Protein AF-A0A819KRU5-F1 (afdb_monomer_lite)

Foldseek 3Di:
DPPPPAQQVVVLVLLLVLLVLLVVVVLVVCCLLPVVPVVSVDPVVVVVVVVVSVVVSCVLCVVVVVVVQWDQDPVQQHIDRPLLPVVSLVSCCCSNPVVSLVVLVVVLVVSVVVVVPDDPPDDPVVVVVVVVSVVVVVVSVVLSVVCCVLVVVLVVLSVVCSVVVDDPVVNVVSNSVVSPQDRPDPPVCVVVVVVVVVVVCVLCVVQVVVVQWDQDPVNRDIDRDLLDPVSVVSCCCVVPVVVVVVLVVVVVVVVVVVVPDDPPDDPVVVVVVVVVVLVNVLVVVLSVLLVVLCVVLVVLSVVCNVVSDDDPVSVVCNVVSVVVSVVVSVVSVQCSDVVNVVVVVVVVVVVVVVPPPPDPPPPDDDDDD

Secondary structure (DSSP, 8-state):
-----SSHHHHHHHHHHHHHHHHHHHHHHHHHHTTT-TTTT-HHHHHHHHHHHHHHHHHHHHHHHHTT-EEEETTTTEEEE-TT-HHHHHHHHIIIIIHHHHHHHHHHHHHHHHHHTS-S---HHHHHHHHHHHHHHHHHHHHHHHHHHHHHHHHHHHHHHHHH----HHHHHHHHHHHHS-SS-HHHHHHHHHHHHHHHHHHHHHHHHTT-EEEETTTTEEEE-TT-HHHHHHHHIIIIIHHHHHHHHHHHHHHHHHHTS-S---HHHHHHHHHHHHHHHHHHHHHHHHHHHHHHHHHHHHHHHHHT---HHHHHHHHHHHHHHHHHHHHHHHHH-HHHHHHHHHHHHHHHHTTSTT-----------

Sequence (369 aa):
MLFVENNNIFSLLKIWNFVVTLINAFFRLGRIVYSNNRWIQFFWFYVIAIPVQLVGALIAFCPILIWHDVIYLPNEYYCFSAFTKTRGFLWVLFIAYGLPLLLLSLIYLHITIFIRQQPHNQTLMVKQRQQRDLAATQRIFTNVGLFYAFGIPCITLLIMYYITGTEHPLTYRITWVGPEVWIQFFWFYVIAIPVQLVGAFIVLCPILIWHDVIYLPNEYYCFPAFTKTRGILWALFIAYGLPLLLLSLIYLRITIFIRQQPHNQTLMVRQRQQRDLTAIQRIFINVGLLFVLGIPGVTVLIMCFINGIEYPLAYRILWVGSEVSMAILSIQMVFMTPQLKNLFIIRRRQNRVTTLDGTIPRRAIATNQ

pLDDT: mean 70.18, std 11.52, range [32.28, 90.44]

Structure (mmCIF, N/CA/C/O backbone):
data_AF-A0A819KRU5-F1
#
_entry.id   AF-A0A819KRU5-F1
#
loop_
_atom_site.group_PDB
_atom_site.id
_atom_site.type_symbol
_atom_site.label_atom_id
_atom_site.label_alt_id
_atom_site.label_comp_id
_atom_site.label_asym_id
_atom_site.label_entity_id
_atom_site.label_seq_id
_atom_site.pdbx_PDB_ins_code
_atom_site.Cartn_x
_atom_site.Cartn_y
_atom_site.Cartn_z
_atom_site.occupancy
_atom_site.B_iso_or_equiv
_atom_site.auth_seq_id
_atom_site.auth_comp_id
_atom_site.auth_asym_id
_atom_site.auth_atom_id
_atom_site.pdbx_PDB_model_num
ATOM 1 N N . MET A 1 1 ? 5.229 11.754 -33.644 1.00 33.00 1 MET A N 1
ATOM 2 C CA . MET A 1 1 ? 5.517 12.788 -32.622 1.00 33.00 1 MET A CA 1
ATOM 3 C C . MET A 1 1 ? 4.378 12.890 -31.592 1.00 33.00 1 MET A C 1
ATOM 5 O O . MET A 1 1 ? 4.028 13.978 -31.171 1.00 33.00 1 MET A O 1
ATOM 9 N N . LEU A 1 2 ? 3.804 11.748 -31.184 1.00 32.28 2 LEU A N 1
ATOM 10 C CA . LEU A 1 2 ? 2.714 11.609 -30.204 1.00 32.28 2 LEU A CA 1
ATOM 11 C C . LEU A 1 2 ? 2.860 10.217 -29.565 1.00 32.28 2 LEU A C 1
ATOM 13 O O . LEU A 1 2 ? 2.110 9.321 -29.899 1.00 32.28 2 LEU A O 1
ATOM 17 N N . PHE A 1 3 ? 3.917 9.986 -28.784 1.00 34.62 3 PHE A N 1
ATOM 18 C CA . PHE A 1 3 ? 4.080 8.783 -27.946 1.00 34.62 3 PHE A CA 1
ATOM 19 C C . PHE A 1 3 ? 5.122 9.094 -26.859 1.00 34.62 3 PHE A C 1
ATOM 21 O O . PHE A 1 3 ? 6.221 8.552 -26.833 1.00 34.62 3 PHE A O 1
ATOM 28 N N . VAL A 1 4 ? 4.791 10.052 -25.992 1.00 37.69 4 VAL A N 1
ATOM 29 C CA . VAL A 1 4 ? 5.498 10.326 -24.729 1.00 37.69 4 VAL A CA 1
ATOM 30 C C . VAL A 1 4 ? 4.416 10.389 -23.655 1.00 37.69 4 VAL A C 1
ATOM 32 O O . VAL A 1 4 ? 4.041 11.464 -23.204 1.00 37.69 4 VAL A O 1
ATOM 35 N N . GLU A 1 5 ? 3.810 9.243 -23.334 1.00 44.03 5 GLU A N 1
ATOM 36 C CA . GLU A 1 5 ? 2.645 9.213 -22.430 1.00 44.03 5 GLU A CA 1
ATOM 37 C C . GLU A 1 5 ? 2.797 8.260 -21.234 1.00 44.03 5 GLU A C 1
ATOM 39 O O . GLU A 1 5 ? 2.154 8.480 -20.214 1.00 44.03 5 GLU A O 1
ATOM 44 N N . ASN A 1 6 ? 3.719 7.288 -21.255 1.00 46.12 6 ASN A N 1
ATOM 45 C CA . ASN A 1 6 ? 3.764 6.269 -20.192 1.00 46.12 6 ASN A CA 1
ATOM 46 C C . ASN A 1 6 ? 4.770 6.520 -19.054 1.00 46.12 6 ASN A C 1
ATOM 48 O O . ASN A 1 6 ? 4.500 6.118 -17.925 1.00 46.12 6 ASN A O 1
ATOM 52 N N . ASN A 1 7 ? 5.866 7.256 -19.274 1.00 40.31 7 ASN A N 1
ATOM 53 C CA . ASN A 1 7 ? 6.873 7.480 -18.218 1.00 40.31 7 ASN A CA 1
ATOM 54 C C . ASN A 1 7 ? 6.571 8.692 -17.317 1.00 40.31 7 ASN A C 1
ATOM 56 O O . ASN A 1 7 ? 7.128 8.802 -16.225 1.00 40.31 7 ASN A O 1
ATOM 60 N N . ASN A 1 8 ? 5.633 9.561 -17.717 1.00 43.22 8 ASN A N 1
ATOM 61 C CA . ASN A 1 8 ? 5.082 10.611 -16.851 1.00 43.22 8 ASN A CA 1
ATOM 62 C C . ASN A 1 8 ? 4.278 10.019 -15.688 1.00 43.22 8 ASN A C 1
ATOM 64 O O . ASN A 1 8 ? 4.220 10.604 -14.606 1.00 43.22 8 ASN A O 1
ATOM 68 N N . ILE A 1 9 ? 3.687 8.839 -15.896 1.00 45.38 9 ILE A N 1
ATOM 69 C CA . ILE A 1 9 ? 2.751 8.220 -14.960 1.00 45.38 9 ILE A CA 1
ATOM 70 C C . ILE A 1 9 ? 3.436 7.910 -13.628 1.00 45.38 9 ILE A C 1
ATOM 72 O O . ILE A 1 9 ? 2.816 8.103 -12.595 1.00 45.38 9 ILE A O 1
ATOM 76 N N . PHE A 1 10 ? 4.717 7.525 -13.604 1.00 41.56 10 PHE A N 1
ATOM 77 C CA . PHE A 1 10 ? 5.382 7.096 -12.367 1.00 41.56 10 PHE A CA 1
ATOM 78 C C . PHE A 1 10 ? 5.657 8.250 -11.384 1.00 41.56 10 PHE A C 1
ATOM 80 O O . PHE A 1 10 ? 5.388 8.125 -10.190 1.00 41.56 10 PHE A O 1
ATOM 87 N N . SER A 1 11 ? 6.126 9.406 -11.871 1.00 49.56 11 SER A N 1
ATOM 88 C CA . SER A 1 11 ? 6.309 10.604 -11.030 1.00 49.56 11 SER A CA 1
ATOM 89 C C . SER A 1 11 ? 4.955 11.220 -10.635 1.00 49.56 11 SER A C 1
ATOM 91 O O . SER A 1 11 ? 4.758 11.627 -9.486 1.00 49.56 11 SER A O 1
ATOM 93 N N . LEU A 1 12 ? 3.975 11.172 -11.551 1.00 51.09 12 LEU A N 1
ATOM 94 C CA . LEU A 1 12 ? 2.581 11.544 -11.288 1.00 51.09 12 LEU A CA 1
ATOM 95 C C . LEU A 1 12 ? 1.951 10.660 -10.199 1.00 51.09 12 LEU A C 1
ATOM 97 O O . LEU A 1 12 ? 1.269 11.182 -9.322 1.00 51.09 12 LEU A O 1
ATOM 101 N N . LEU A 1 13 ? 2.220 9.350 -10.198 1.00 53.00 13 LEU A N 1
ATOM 102 C CA . LEU A 1 13 ? 1.676 8.382 -9.240 1.00 53.00 13 LEU A CA 1
ATOM 103 C C . LEU A 1 13 ? 2.215 8.610 -7.821 1.00 53.00 13 LEU A C 1
ATOM 105 O O . LEU A 1 13 ? 1.484 8.456 -6.844 1.00 53.00 13 LEU A O 1
ATOM 109 N N . LYS A 1 14 ? 3.485 9.012 -7.690 1.00 56.69 14 LYS A N 1
ATOM 110 C CA . LYS A 1 14 ? 4.104 9.316 -6.389 1.00 56.69 14 LYS A CA 1
ATOM 111 C C . LYS A 1 14 ? 3.514 10.574 -5.761 1.00 56.69 14 LYS A C 1
ATOM 113 O O . LYS A 1 14 ? 3.121 10.563 -4.594 1.00 56.69 14 LYS A O 1
ATOM 118 N N . ILE A 1 15 ? 3.380 11.639 -6.549 1.00 55.06 15 ILE A N 1
ATOM 119 C CA . ILE A 1 15 ? 2.747 12.884 -6.098 1.00 55.06 15 ILE A CA 1
ATOM 120 C C . ILE A 1 15 ? 1.237 12.660 -5.866 1.00 55.06 15 ILE A C 1
ATOM 122 O O . ILE A 1 15 ? 0.685 13.172 -4.894 1.00 55.06 15 ILE A O 1
ATOM 126 N N . TRP A 1 16 ? 0.578 11.816 -6.668 1.00 57.69 16 TRP A N 1
ATOM 127 C CA . TRP A 1 16 ? -0.805 11.372 -6.451 1.00 57.69 16 TRP A CA 1
ATOM 128 C C . TRP A 1 16 ? -0.977 10.652 -5.109 1.00 57.69 16 TRP A C 1
ATOM 130 O O . TRP A 1 16 ? -1.824 11.041 -4.303 1.00 57.69 16 TRP A O 1
ATOM 140 N N . ASN A 1 17 ? -0.128 9.664 -4.818 1.00 57.41 17 ASN A N 1
ATOM 141 C CA . ASN A 1 17 ? -0.131 8.951 -3.541 1.00 57.41 17 ASN A CA 1
ATOM 142 C C . ASN A 1 17 ? 0.099 9.903 -2.364 1.00 57.41 17 ASN A C 1
ATOM 144 O O . ASN A 1 17 ? -0.556 9.771 -1.328 1.00 57.41 17 ASN A O 1
ATOM 148 N N . PHE A 1 18 ? 0.964 10.904 -2.526 1.00 58.53 18 PHE A N 1
ATOM 149 C CA . PHE A 1 18 ? 1.190 11.932 -1.516 1.00 58.53 18 PHE A CA 1
ATOM 150 C C . PHE A 1 18 ? -0.054 12.809 -1.277 1.00 58.53 18 PHE A C 1
ATOM 152 O O . PHE A 1 18 ? -0.483 12.954 -0.132 1.00 58.53 18 PHE A O 1
ATOM 159 N N . VAL A 1 19 ? -0.698 13.321 -2.333 1.00 56.41 19 VAL A N 1
ATOM 160 C CA . VAL A 1 19 ? -1.928 14.136 -2.244 1.00 56.41 19 VAL A CA 1
ATOM 161 C C . VAL A 1 19 ? -3.080 13.345 -1.613 1.00 56.41 19 VAL A C 1
ATOM 163 O O . VAL A 1 19 ? -3.738 13.828 -0.687 1.00 56.41 19 VAL A O 1
ATOM 166 N N . VAL A 1 20 ? -3.288 12.098 -2.045 1.00 59.12 20 VAL A N 1
ATOM 167 C CA . VAL A 1 20 ? -4.294 11.186 -1.474 1.00 59.12 20 VAL A CA 1
ATOM 168 C C . VAL A 1 20 ? -4.028 10.948 0.011 1.00 59.12 20 VAL A C 1
ATOM 170 O O . VAL A 1 20 ? -4.951 10.954 0.832 1.00 59.12 20 VAL A O 1
ATOM 173 N N . THR A 1 21 ? -2.761 10.784 0.385 1.00 58.38 21 THR A N 1
ATOM 174 C CA . THR A 1 21 ? -2.360 10.569 1.774 1.00 58.38 21 THR A CA 1
ATOM 175 C C . THR A 1 21 ? -2.578 11.817 2.629 1.00 58.38 21 THR A C 1
ATOM 177 O O . THR A 1 21 ? -3.111 11.703 3.736 1.00 58.38 21 THR A O 1
ATOM 180 N N . LEU A 1 22 ? -2.248 13.006 2.116 1.00 57.88 22 LEU A N 1
ATOM 181 C CA . LEU A 1 22 ? -2.458 14.273 2.815 1.00 57.88 22 LEU A CA 1
ATOM 182 C C . LEU A 1 22 ? -3.938 14.503 3.122 1.00 57.88 22 LEU A C 1
ATOM 184 O O . LEU A 1 22 ? -4.320 14.865 4.235 1.00 57.88 22 LEU A O 1
ATOM 188 N N . ILE A 1 23 ? -4.786 14.222 2.138 1.00 58.84 23 ILE A N 1
ATOM 189 C CA . ILE A 1 23 ? -6.225 14.413 2.260 1.00 58.84 23 ILE A CA 1
ATOM 190 C C . ILE A 1 23 ? -6.832 13.328 3.172 1.00 58.84 23 ILE A C 1
ATOM 192 O O . ILE A 1 23 ? -7.694 13.625 3.998 1.00 58.84 23 ILE A O 1
ATOM 196 N N . ASN A 1 24 ? -6.324 12.092 3.142 1.00 60.06 24 ASN A N 1
ATOM 197 C CA . ASN A 1 24 ? -6.692 11.062 4.122 1.00 60.06 24 ASN A CA 1
ATOM 198 C C . ASN A 1 24 ? -6.288 11.432 5.558 1.00 60.06 24 ASN A C 1
ATOM 200 O O . ASN A 1 24 ? -7.051 11.176 6.497 1.00 60.06 24 ASN A O 1
ATOM 204 N N . ALA A 1 25 ? -5.117 12.045 5.749 1.00 60.06 25 ALA A N 1
ATOM 205 C CA . ALA A 1 25 ? -4.687 12.563 7.043 1.00 60.06 25 ALA A CA 1
ATOM 206 C C . ALA A 1 25 ? -5.608 13.699 7.512 1.00 60.06 25 ALA A C 1
ATOM 208 O O . ALA A 1 25 ? -6.074 13.668 8.654 1.00 60.06 25 ALA A O 1
ATOM 209 N N . PHE A 1 26 ? -5.965 14.623 6.613 1.00 63.94 26 PHE A N 1
ATOM 210 C CA . PHE A 1 26 ? -6.936 15.686 6.873 1.00 63.94 26 PHE A CA 1
ATOM 211 C C . PHE A 1 26 ? -8.290 15.120 7.315 1.00 63.94 26 PHE A C 1
ATOM 213 O O . PHE A 1 26 ? -8.849 15.569 8.313 1.00 63.94 26 PHE A O 1
ATOM 220 N N . PHE A 1 27 ? -8.800 14.075 6.655 1.00 64.62 27 PHE A N 1
ATOM 221 C CA . PHE A 1 27 ? -10.063 13.442 7.052 1.00 64.62 27 PHE A CA 1
ATOM 222 C C . PHE A 1 27 ? -9.994 12.730 8.395 1.00 64.62 27 PHE A C 1
ATOM 224 O O . PHE A 1 27 ? -10.929 12.831 9.194 1.00 64.62 27 PHE A O 1
ATOM 231 N N . ARG A 1 28 ? -8.904 12.005 8.672 1.00 63.22 28 ARG A N 1
ATOM 232 C CA . ARG A 1 28 ? -8.708 11.377 9.987 1.00 63.22 28 ARG A CA 1
ATOM 233 C C . ARG A 1 28 ? -8.686 12.432 11.087 1.00 63.22 28 ARG A C 1
ATOM 235 O O . ARG A 1 28 ? -9.317 12.240 12.123 1.00 63.22 28 ARG A O 1
ATOM 242 N N . LEU A 1 29 ? -8.014 13.548 10.837 1.00 60.69 29 LEU A N 1
ATOM 243 C CA . LEU A 1 29 ? -7.872 14.640 11.785 1.00 60.69 29 LEU A CA 1
ATOM 244 C C . LEU A 1 29 ? -9.195 15.399 11.971 1.00 60.69 29 LEU A C 1
ATOM 246 O O . LEU A 1 29 ? -9.638 15.572 13.104 1.00 60.69 29 LEU A O 1
ATOM 250 N N . GLY A 1 30 ? -9.911 15.706 10.888 1.00 63.91 30 GLY A N 1
ATOM 251 C CA . GLY A 1 30 ? -11.256 16.280 10.935 1.00 63.91 30 GLY A CA 1
ATOM 252 C C . GLY A 1 30 ? -12.253 15.405 11.700 1.00 63.91 30 GLY A C 1
ATOM 253 O O . GLY A 1 30 ? -13.059 15.919 12.471 1.00 63.91 30 GLY A O 1
ATOM 254 N N . ARG A 1 31 ? -12.162 14.075 11.583 1.00 65.50 31 ARG A N 1
ATOM 255 C CA . ARG A 1 31 ? -13.001 13.145 12.358 1.00 65.50 31 ARG A CA 1
ATOM 256 C C . ARG A 1 31 ? -12.694 13.166 13.860 1.00 65.50 31 ARG A C 1
ATOM 258 O O . ARG A 1 31 ? -13.613 12.977 14.656 1.00 65.50 31 ARG A O 1
ATOM 265 N N . ILE A 1 32 ? -11.428 13.344 14.240 1.00 63.56 32 ILE A N 1
ATOM 266 C CA . ILE A 1 32 ? -11.012 13.419 15.648 1.00 63.56 32 ILE A CA 1
ATOM 267 C C . ILE A 1 32 ? -11.474 14.750 16.249 1.00 63.56 32 ILE A C 1
ATOM 269 O O . ILE A 1 32 ? -12.155 14.753 17.271 1.00 63.56 32 ILE A O 1
ATOM 273 N N . VAL A 1 33 ? -11.167 15.861 15.575 1.00 61.28 33 VAL A N 1
ATOM 274 C CA . VAL A 1 33 ? -11.459 17.222 16.054 1.00 61.28 33 VAL A CA 1
ATOM 275 C C . VAL A 1 33 ? -12.962 17.494 16.074 1.00 61.28 33 VAL A C 1
ATOM 277 O O . VAL A 1 33 ? -13.509 17.924 17.085 1.00 61.28 33 VAL A O 1
ATOM 280 N N . TYR A 1 34 ? -13.667 17.167 14.992 1.00 69.38 34 TYR A N 1
ATOM 281 C CA . TYR A 1 34 ? -15.107 17.391 14.864 1.00 69.38 34 TYR A CA 1
ATOM 282 C C . TYR A 1 34 ? -15.900 16.113 15.121 1.00 69.38 34 TYR A C 1
ATOM 284 O O . TYR A 1 34 ? -16.813 15.762 14.371 1.00 69.38 34 TYR A O 1
ATOM 292 N N . SER A 1 35 ? -15.580 15.413 16.210 1.00 66.56 35 SER A N 1
ATOM 293 C CA . SER A 1 35 ? -16.273 14.173 16.583 1.00 66.56 35 SER A CA 1
ATOM 294 C C . SER A 1 35 ? -17.794 14.345 16.731 1.00 66.56 35 SER A C 1
ATOM 296 O O . SER A 1 35 ? -18.539 13.384 16.527 1.00 66.56 35 SER A O 1
ATOM 298 N N . ASN A 1 36 ? -18.255 15.566 17.026 1.00 62.53 36 ASN A N 1
ATOM 299 C CA . ASN A 1 36 ? -19.670 15.898 17.185 1.00 62.53 36 ASN A CA 1
ATOM 300 C C . ASN A 1 36 ? -20.364 16.323 15.875 1.00 62.53 36 ASN A C 1
ATOM 302 O O . ASN A 1 36 ? -21.592 16.306 15.796 1.00 62.53 36 ASN A O 1
ATOM 306 N N . ASN A 1 37 ? -19.610 16.684 14.828 1.00 71.19 37 ASN A N 1
ATOM 307 C CA . ASN A 1 37 ? -20.193 17.125 13.564 1.00 71.19 37 ASN A CA 1
ATOM 308 C C . ASN A 1 37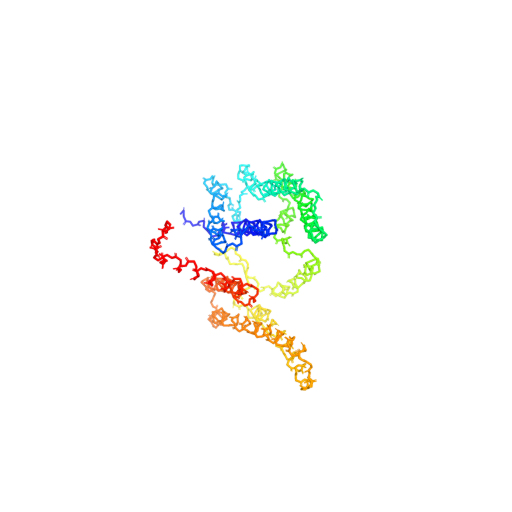 ? -20.461 15.916 12.656 1.00 71.19 37 ASN A C 1
ATOM 310 O O . ASN A 1 37 ? -19.579 15.430 11.943 1.00 71.19 37 ASN A O 1
ATOM 314 N N . ARG A 1 38 ? -21.705 15.415 12.694 1.00 70.12 38 ARG A N 1
ATOM 315 C CA . ARG A 1 38 ? -22.143 14.213 11.954 1.00 70.12 38 ARG A CA 1
ATOM 316 C C . ARG A 1 38 ? -21.872 14.297 10.448 1.00 70.12 38 ARG A C 1
ATOM 318 O O . ARG A 1 38 ? -21.698 13.257 9.817 1.00 70.12 38 ARG A O 1
ATOM 325 N N . TRP A 1 39 ? -21.778 15.510 9.896 1.00 70.94 39 TRP A N 1
ATOM 326 C CA . TRP A 1 39 ? -21.529 15.730 8.473 1.00 70.94 39 TRP A CA 1
ATOM 327 C C . TRP A 1 39 ? -20.168 15.213 7.991 1.00 70.94 39 TRP A C 1
ATOM 329 O O . TRP A 1 39 ? -20.093 14.549 6.963 1.00 70.94 39 TRP A O 1
ATOM 339 N N . ILE A 1 40 ? -19.103 15.415 8.770 1.00 64.25 40 ILE A N 1
ATOM 340 C CA . ILE A 1 40 ? -17.732 15.007 8.399 1.00 64.25 40 ILE A CA 1
ATOM 341 C C . ILE A 1 40 ? -17.558 13.479 8.492 1.00 64.25 40 ILE A C 1
ATOM 343 O O . ILE A 1 40 ? -16.683 12.890 7.862 1.00 64.25 40 ILE A O 1
ATOM 347 N N . GLN A 1 41 ? -18.437 12.802 9.235 1.00 62.78 41 GLN A N 1
ATOM 348 C CA . GLN A 1 41 ? -18.466 11.340 9.352 1.00 62.78 41 GLN A CA 1
ATOM 349 C C . GLN A 1 41 ? -19.294 10.673 8.241 1.00 62.78 41 GLN A C 1
ATOM 351 O O . GLN A 1 41 ? -19.423 9.442 8.196 1.00 62.78 41 GLN A O 1
ATOM 356 N N . PHE A 1 42 ? -19.895 11.451 7.336 1.00 73.56 42 PHE A N 1
ATOM 357 C CA . PHE A 1 42 ? -20.709 10.896 6.273 1.00 73.56 42 PHE A CA 1
ATOM 358 C C . PHE A 1 42 ? -19.852 10.273 5.152 1.00 73.56 42 PHE A C 1
ATOM 360 O O . PHE A 1 42 ? -18.999 10.915 4.571 1.00 73.56 42 PHE A O 1
ATOM 367 N N . PHE A 1 43 ? -20.153 9.032 4.764 1.00 62.25 43 PHE A N 1
ATOM 368 C CA . PHE A 1 43 ? -19.636 8.340 3.583 1.00 62.25 43 PHE A CA 1
ATOM 369 C C . PHE A 1 43 ? -19.733 9.180 2.306 1.00 62.25 43 PHE A C 1
ATOM 371 O O . PHE A 1 43 ? -18.792 9.191 1.529 1.00 62.25 43 PHE A O 1
ATOM 378 N N . TRP A 1 44 ? -20.819 9.940 2.127 1.00 69.38 44 TRP A N 1
ATOM 379 C CA . TRP A 1 44 ? -20.957 10.867 0.999 1.00 69.38 44 TRP A CA 1
ATOM 380 C C . TRP A 1 44 ? -19.821 11.880 0.920 1.00 69.38 44 TRP A C 1
ATOM 382 O O . TRP A 1 44 ? -19.349 12.170 -0.168 1.00 69.38 44 TRP A O 1
ATOM 392 N N . PHE A 1 45 ? -19.321 12.347 2.062 1.00 68.38 45 PHE A N 1
ATOM 393 C CA . PHE A 1 45 ? -18.162 13.223 2.102 1.00 68.38 45 PHE A CA 1
ATOM 394 C C . PHE A 1 45 ? -16.908 12.525 1.556 1.00 68.38 45 PHE A C 1
ATOM 396 O O . PHE A 1 45 ? -16.185 13.130 0.782 1.00 68.38 45 PHE A O 1
ATOM 403 N N . TYR A 1 46 ? -16.702 11.233 1.849 1.00 63.19 46 TYR A N 1
ATOM 404 C CA . TYR A 1 46 ? -15.612 10.437 1.261 1.00 63.19 46 TYR A CA 1
ATOM 405 C C . TYR A 1 46 ? -15.807 10.180 -0.239 1.00 63.19 46 TYR A C 1
ATOM 407 O O . TYR A 1 46 ? -14.850 10.249 -1.002 1.00 63.19 46 TYR A O 1
ATOM 415 N N . VAL A 1 47 ? -17.042 9.922 -0.677 1.00 67.50 47 VAL A N 1
ATOM 416 C CA . VAL A 1 47 ? -17.364 9.737 -2.101 1.00 67.50 47 VAL A CA 1
ATOM 417 C C . VAL A 1 47 ? -17.158 11.026 -2.892 1.00 67.50 47 VAL A C 1
ATOM 419 O O . VAL A 1 47 ? -16.711 10.945 -4.024 1.00 67.50 47 VAL A O 1
ATOM 422 N N . ILE A 1 48 ? -17.440 12.195 -2.308 1.00 72.69 48 ILE A N 1
ATOM 423 C CA . ILE A 1 48 ? -17.170 13.518 -2.903 1.00 72.69 48 ILE A CA 1
ATOM 424 C C . ILE A 1 48 ? -15.679 13.862 -2.808 1.00 72.69 48 ILE A C 1
ATOM 426 O O . ILE A 1 48 ? -15.119 14.494 -3.698 1.00 72.69 48 ILE A O 1
ATOM 430 N N . ALA A 1 49 ? -15.003 13.415 -1.754 1.00 65.19 49 ALA A N 1
ATOM 431 C CA . ALA A 1 49 ? -13.588 13.671 -1.567 1.00 65.19 49 ALA A CA 1
ATOM 432 C C . ALA A 1 49 ? -12.709 13.017 -2.632 1.00 65.19 49 ALA A C 1
ATOM 434 O O . ALA A 1 49 ? -11.733 13.628 -3.040 1.00 65.19 49 ALA A O 1
ATOM 435 N N . ILE A 1 50 ? -13.040 11.809 -3.088 1.00 64.94 50 ILE A N 1
ATOM 436 C CA . ILE A 1 50 ? -12.276 11.098 -4.126 1.00 64.94 50 ILE A CA 1
ATOM 437 C C . ILE A 1 50 ? -12.211 11.887 -5.456 1.00 64.94 50 ILE A C 1
ATOM 439 O O . ILE A 1 50 ? -11.110 12.105 -5.957 1.00 64.94 50 ILE A O 1
ATOM 443 N N . PRO A 1 51 ? -13.322 12.377 -6.043 1.00 64.25 51 PRO A N 1
ATOM 444 C CA . PRO A 1 51 ? -13.261 13.212 -7.236 1.00 64.25 51 PRO A CA 1
ATOM 445 C C . PRO A 1 51 ? -12.646 14.585 -6.950 1.00 64.25 51 PRO A C 1
ATOM 447 O O . PRO A 1 51 ? -11.928 15.096 -7.800 1.00 64.25 51 PRO A O 1
ATOM 450 N N . VAL A 1 52 ? -12.834 15.167 -5.758 1.00 71.06 52 VAL A N 1
ATOM 451 C CA . VAL A 1 52 ? -12.139 16.415 -5.381 1.00 71.06 52 VAL A CA 1
ATOM 452 C C . VAL A 1 52 ? -10.622 16.206 -5.287 1.00 71.06 52 VAL A C 1
ATOM 454 O O . VAL A 1 52 ? -9.868 17.071 -5.721 1.00 71.06 52 VAL A O 1
ATOM 457 N N . GLN A 1 53 ? -10.161 15.055 -4.788 1.00 64.00 53 GLN A N 1
ATOM 458 C CA . GLN A 1 53 ? -8.750 14.648 -4.800 1.00 64.00 53 GLN A CA 1
ATOM 459 C C . GLN A 1 53 ? -8.235 14.527 -6.236 1.00 64.00 53 GLN A C 1
ATOM 461 O O . GLN A 1 53 ? -7.167 15.050 -6.542 1.00 64.00 53 GLN A O 1
ATOM 466 N N . LEU A 1 54 ? -9.016 13.891 -7.116 1.00 67.56 54 LEU A N 1
ATOM 467 C CA . LEU A 1 54 ? -8.692 13.750 -8.535 1.00 67.56 54 LEU A CA 1
ATOM 468 C C . LEU A 1 54 ? -8.545 15.103 -9.226 1.00 67.56 54 LEU A C 1
ATOM 470 O O . LEU A 1 54 ? -7.517 15.372 -9.840 1.00 67.56 54 LEU A O 1
ATOM 474 N N . VAL A 1 55 ? -9.534 15.979 -9.063 1.00 74.88 55 VAL A N 1
ATOM 475 C CA . VAL A 1 55 ? -9.520 17.331 -9.627 1.00 74.88 55 VAL A CA 1
ATOM 476 C C . VAL A 1 55 ? -8.381 18.159 -9.033 1.00 74.88 55 VAL A C 1
ATOM 478 O O . VAL A 1 55 ? -7.675 18.832 -9.773 1.00 74.88 55 VAL A O 1
ATOM 481 N N . GLY A 1 56 ? -8.150 18.080 -7.722 1.00 72.69 56 GLY A N 1
ATOM 482 C CA . GLY A 1 56 ? -7.055 18.786 -7.059 1.00 72.69 56 GLY A CA 1
ATOM 483 C C . GLY A 1 56 ? -5.682 18.357 -7.572 1.00 72.69 56 GLY A C 1
ATOM 484 O O . GLY A 1 56 ? -4.836 19.210 -7.832 1.00 72.69 56 GLY A O 1
ATOM 485 N N . ALA A 1 57 ? -5.467 17.057 -7.787 1.00 68.25 57 ALA A N 1
ATOM 486 C CA . ALA A 1 57 ? -4.229 16.581 -8.390 1.00 68.25 57 ALA A CA 1
ATOM 487 C C . ALA A 1 57 ? -4.108 17.014 -9.853 1.00 68.25 57 ALA A C 1
ATOM 489 O O . ALA A 1 57 ? -3.052 17.488 -10.253 1.00 68.25 57 ALA A O 1
ATOM 490 N N . LEU A 1 58 ? -5.187 16.929 -10.639 1.00 73.00 58 LEU A N 1
ATOM 491 C CA . LEU A 1 58 ? -5.189 17.428 -12.015 1.00 73.00 58 LEU A CA 1
ATOM 492 C C . LEU A 1 58 ? -4.821 18.915 -12.065 1.00 73.00 58 LEU A C 1
ATOM 494 O O . LEU A 1 58 ? -3.952 19.284 -12.844 1.00 73.00 58 LEU A O 1
ATOM 498 N N . ILE A 1 59 ? -5.390 19.750 -11.189 1.00 79.44 59 ILE A N 1
ATOM 499 C CA . ILE A 1 59 ? -5.040 21.175 -11.061 1.00 79.44 59 ILE A CA 1
ATOM 500 C C . ILE A 1 59 ? -3.572 21.350 -10.656 1.00 79.44 59 ILE A C 1
ATOM 502 O O . ILE A 1 59 ? -2.896 22.228 -11.184 1.00 79.44 59 ILE A O 1
ATOM 506 N N . ALA A 1 60 ? -3.061 20.519 -9.748 1.00 75.50 60 ALA A N 1
ATOM 507 C CA . ALA A 1 60 ? -1.665 20.567 -9.327 1.00 75.50 60 ALA A CA 1
ATOM 508 C C . ALA A 1 60 ? -0.691 20.212 -10.466 1.00 75.50 60 ALA A C 1
ATOM 510 O O . ALA A 1 60 ? 0.382 20.808 -10.557 1.00 75.50 60 ALA A O 1
ATOM 511 N N . PHE A 1 61 ? -1.063 19.283 -11.350 1.00 72.62 61 PHE A N 1
ATOM 512 C CA . PHE A 1 61 ? -0.215 18.819 -12.452 1.00 72.62 61 PHE A CA 1
ATOM 513 C C . PHE A 1 61 ? -0.387 19.591 -13.756 1.00 72.62 61 PHE A C 1
ATOM 515 O O . PHE A 1 61 ? 0.557 19.661 -14.543 1.00 72.62 61 PHE A O 1
ATOM 522 N N . CYS A 1 62 ? -1.559 20.182 -13.993 1.00 81.00 62 CYS A N 1
ATOM 523 C CA . CYS A 1 62 ? -1.865 20.893 -15.232 1.00 81.00 62 CYS A CA 1
ATOM 524 C C . CYS A 1 62 ? -0.793 21.937 -15.594 1.00 81.00 62 CYS A C 1
ATOM 526 O O . CYS A 1 62 ? -0.357 21.939 -16.741 1.00 81.00 62 CYS A O 1
ATOM 528 N N . PRO A 1 63 ? -0.295 22.769 -14.657 1.00 81.81 63 PRO A N 1
ATOM 529 C CA . PRO A 1 63 ? 0.740 23.757 -14.960 1.00 81.81 63 PRO A CA 1
ATOM 530 C C . PRO A 1 63 ? 2.057 23.137 -15.440 1.00 81.81 63 PRO A C 1
ATOM 532 O O . PRO A 1 63 ? 2.654 23.644 -16.383 1.00 81.81 63 PRO A O 1
ATOM 535 N N . ILE A 1 64 ? 2.474 22.008 -14.854 1.00 75.50 64 ILE A N 1
ATOM 536 C CA . ILE A 1 64 ? 3.709 21.299 -15.237 1.00 75.50 64 ILE A CA 1
ATOM 537 C C . ILE A 1 64 ? 3.588 20.747 -16.664 1.00 75.50 64 ILE A C 1
ATOM 539 O O . ILE A 1 64 ? 4.529 20.837 -17.454 1.00 75.50 64 ILE A O 1
ATOM 543 N N . LEU A 1 65 ? 2.418 20.196 -17.002 1.00 73.62 65 LEU A N 1
ATOM 544 C CA . LEU A 1 65 ? 2.142 19.637 -18.327 1.00 73.62 65 LEU A CA 1
ATOM 545 C C . LEU A 1 65 ? 1.992 20.728 -19.396 1.00 73.62 65 LEU A C 1
ATOM 547 O O . LEU A 1 65 ? 2.563 20.599 -20.475 1.00 73.62 65 LEU A O 1
ATOM 551 N N . ILE A 1 66 ? 1.270 21.813 -19.091 1.00 82.31 66 ILE A N 1
ATOM 552 C CA . ILE A 1 66 ? 1.025 22.931 -20.019 1.00 82.31 66 ILE A CA 1
ATOM 553 C C . ILE A 1 66 ? 2.321 23.682 -20.344 1.00 82.31 66 ILE A C 1
ATOM 555 O O . ILE A 1 66 ? 2.491 24.156 -21.464 1.00 82.31 66 ILE A O 1
ATOM 559 N N . TRP A 1 67 ? 3.245 23.802 -19.388 1.00 84.25 67 TRP A N 1
ATOM 560 C CA . TRP A 1 67 ? 4.507 24.519 -19.601 1.00 84.25 67 TRP A CA 1
ATOM 561 C C . TRP A 1 67 ? 5.618 23.671 -20.219 1.00 84.25 67 TRP A C 1
ATOM 563 O O . TRP A 1 67 ? 6.698 24.200 -20.471 1.00 84.25 67 TRP A O 1
ATOM 573 N N . HIS A 1 68 ? 5.357 22.392 -20.514 1.00 80.44 68 HIS A N 1
ATOM 574 C CA . HIS A 1 68 ? 6.348 21.467 -21.069 1.00 80.44 68 HIS A CA 1
ATOM 575 C C . HIS A 1 68 ? 7.645 21.402 -20.238 1.00 80.44 68 HIS A C 1
ATOM 577 O O . HIS A 1 68 ? 8.735 21.223 -20.778 1.00 80.44 68 HIS A O 1
ATOM 583 N N . ASP A 1 69 ? 7.535 21.525 -18.911 1.00 75.00 69 ASP A N 1
ATOM 584 C CA . ASP A 1 69 ? 8.693 21.512 -18.002 1.00 75.00 69 ASP A CA 1
ATOM 585 C C . ASP A 1 69 ? 9.218 20.088 -17.723 1.00 75.00 69 ASP A C 1
ATOM 587 O O . ASP A 1 69 ? 10.196 19.903 -16.996 1.00 75.00 69 ASP A O 1
ATOM 591 N N . VAL A 1 70 ? 8.594 19.068 -18.317 1.00 71.88 70 VAL A N 1
ATOM 592 C CA . VAL A 1 70 ? 8.992 17.666 -18.190 1.00 71.88 70 VAL A CA 1
ATOM 593 C C . VAL A 1 70 ? 9.987 17.295 -19.288 1.00 71.88 70 VAL A C 1
ATOM 595 O O . VAL A 1 70 ? 9.663 17.337 -20.473 1.00 71.88 70 VAL A O 1
ATOM 598 N N . ILE A 1 71 ? 11.192 16.892 -18.888 1.00 70.31 71 ILE A N 1
ATOM 599 C CA . ILE A 1 71 ? 12.239 16.386 -19.775 1.00 70.31 71 ILE A CA 1
ATOM 600 C C . ILE A 1 71 ? 12.381 14.881 -19.556 1.00 70.31 71 ILE A C 1
ATOM 602 O O . ILE A 1 71 ? 12.334 14.368 -18.438 1.00 70.31 71 ILE A O 1
ATOM 606 N N . TYR A 1 72 ? 12.544 14.160 -20.655 1.00 66.75 72 TYR A N 1
ATOM 607 C CA . TYR A 1 72 ? 12.891 12.749 -20.631 1.00 66.75 72 TYR A CA 1
ATOM 608 C C . TYR A 1 72 ? 14.406 12.604 -20.455 1.00 66.75 72 TYR A C 1
ATOM 610 O O . TYR A 1 72 ? 15.156 13.108 -21.291 1.00 66.75 72 TYR A O 1
ATOM 618 N N . LEU A 1 73 ? 14.860 11.943 -19.383 1.00 62.16 73 LEU A N 1
ATOM 619 C CA . LEU A 1 73 ? 16.281 11.646 -19.190 1.00 62.16 73 LEU A CA 1
ATOM 620 C C . LEU A 1 73 ? 16.606 10.295 -19.851 1.00 62.16 73 LEU A C 1
ATOM 622 O O . LEU A 1 73 ? 16.229 9.254 -19.311 1.00 62.16 73 LEU A O 1
ATOM 626 N N . PRO A 1 74 ? 17.324 10.268 -20.990 1.00 53.25 74 PRO A N 1
ATOM 627 C CA . PRO A 1 74 ? 17.552 9.036 -21.748 1.00 53.25 74 PRO A CA 1
ATOM 628 C C . PRO A 1 74 ? 18.456 8.033 -21.021 1.00 53.25 74 PRO A C 1
ATOM 630 O O . PRO A 1 74 ? 18.358 6.841 -21.282 1.00 53.25 74 PRO A O 1
ATOM 633 N N . ASN A 1 75 ? 19.302 8.496 -20.096 1.00 56.97 75 ASN A N 1
ATOM 634 C CA . ASN A 1 75 ? 20.220 7.635 -19.345 1.00 56.97 75 ASN A CA 1
ATOM 635 C C . ASN A 1 75 ? 19.554 6.953 -18.142 1.00 56.97 75 ASN A C 1
ATOM 637 O O . ASN A 1 75 ? 20.040 5.923 -17.682 1.00 56.97 75 ASN A O 1
ATOM 641 N N . GLU A 1 76 ? 18.458 7.521 -17.631 1.00 49.22 76 GLU A N 1
ATOM 642 C CA . GLU A 1 76 ? 17.767 7.008 -16.441 1.00 49.22 76 GLU A CA 1
ATOM 643 C C . GLU A 1 76 ? 16.338 6.520 -16.733 1.00 49.22 76 GLU A C 1
ATOM 645 O O . GLU A 1 76 ? 15.700 5.916 -15.875 1.00 49.22 76 GLU A O 1
ATOM 650 N N . TYR A 1 77 ? 15.867 6.710 -17.968 1.00 53.69 77 TYR A N 1
ATOM 651 C CA . TYR A 1 77 ? 14.637 6.144 -18.521 1.00 53.69 77 TYR A CA 1
ATOM 652 C C . TYR A 1 77 ? 13.336 6.534 -17.801 1.00 53.69 77 TYR A C 1
ATOM 654 O O . TYR A 1 77 ? 12.329 5.837 -17.909 1.00 53.69 77 TYR A O 1
ATOM 662 N N . TYR A 1 78 ? 13.304 7.684 -17.127 1.00 52.72 78 TYR A N 1
ATOM 663 C CA . TYR A 1 78 ? 12.077 8.270 -16.584 1.00 52.72 78 TYR A CA 1
ATOM 664 C C . TYR A 1 78 ? 11.872 9.710 -17.075 1.00 52.72 78 TYR A C 1
ATOM 666 O O . TYR A 1 78 ? 12.806 10.406 -17.480 1.00 52.72 78 TYR A O 1
ATOM 674 N N . CYS A 1 79 ? 10.613 10.155 -17.070 1.00 52.00 79 CYS A N 1
ATOM 675 C CA . CYS A 1 79 ? 10.259 11.544 -17.340 1.00 52.00 79 CYS A CA 1
ATOM 676 C C . CYS A 1 79 ? 10.262 12.327 -16.030 1.00 52.00 79 CYS A C 1
ATOM 678 O O . CYS A 1 79 ? 9.641 11.911 -15.049 1.00 52.00 79 CYS A O 1
ATOM 680 N N . PHE A 1 80 ? 10.951 13.464 -16.016 1.00 60.59 80 PHE A N 1
ATOM 681 C CA . PHE A 1 80 ? 11.069 14.283 -14.822 1.00 60.59 80 PHE A CA 1
ATOM 682 C C . PHE A 1 80 ? 10.971 15.770 -15.137 1.00 60.59 80 PHE A C 1
ATOM 684 O O . PHE A 1 80 ? 11.397 16.211 -16.199 1.00 60.59 80 PHE A O 1
ATOM 691 N N . SER A 1 81 ? 10.418 16.555 -14.209 1.00 58.72 81 SER A N 1
ATOM 692 C CA . SER A 1 81 ? 10.512 18.017 -14.276 1.00 58.72 81 SER A CA 1
ATOM 693 C C . SER A 1 81 ? 11.986 18.388 -14.199 1.00 58.72 81 SER A C 1
ATOM 695 O O . SER A 1 81 ? 12.554 18.341 -13.109 1.00 58.72 81 SER A O 1
ATOM 697 N N . ALA A 1 82 ? 12.622 18.734 -15.316 1.00 62.19 82 ALA A N 1
ATOM 698 C CA . ALA A 1 82 ? 14.043 19.038 -15.272 1.00 62.19 82 ALA A CA 1
ATOM 699 C C . ALA A 1 82 ? 14.286 20.189 -14.308 1.00 62.19 82 ALA A C 1
ATOM 701 O O . ALA A 1 82 ? 13.674 21.251 -14.411 1.00 62.19 82 ALA A O 1
ATOM 702 N N . PHE A 1 83 ? 15.205 19.983 -13.375 1.00 62.81 83 PHE A N 1
ATOM 703 C CA . PHE A 1 83 ? 15.525 20.976 -12.360 1.00 62.81 83 PHE A CA 1
ATOM 704 C C . PHE A 1 83 ? 16.113 22.270 -12.945 1.00 62.81 83 PHE A C 1
ATOM 706 O O . PHE A 1 83 ? 16.105 23.314 -12.296 1.00 62.81 83 PHE A O 1
ATOM 713 N N . THR A 1 84 ? 16.552 22.223 -14.204 1.00 65.50 84 THR A N 1
ATOM 714 C CA . THR A 1 84 ? 16.960 23.385 -15.001 1.00 65.50 84 THR A CA 1
ATOM 715 C C . THR A 1 84 ? 15.800 24.344 -15.288 1.00 65.50 84 THR A C 1
ATOM 717 O O . THR A 1 84 ? 16.015 25.541 -15.489 1.00 65.50 84 THR A O 1
ATOM 720 N N . LYS A 1 85 ? 14.552 23.860 -15.273 1.00 79.06 85 LYS A N 1
ATOM 721 C CA . LYS A 1 85 ? 13.343 24.673 -15.420 1.00 79.06 85 LYS A CA 1
ATOM 722 C C . LYS A 1 85 ? 12.886 25.162 -14.048 1.00 79.06 85 LYS A C 1
ATOM 724 O O . LYS A 1 85 ? 12.097 24.528 -13.350 1.00 79.06 85 LYS A O 1
ATOM 729 N N . THR A 1 86 ? 13.382 26.343 -13.684 1.00 77.44 86 THR A N 1
ATOM 730 C CA . THR A 1 86 ? 13.148 27.012 -12.391 1.00 77.44 86 THR A CA 1
ATOM 731 C C . THR A 1 86 ? 11.666 27.070 -11.998 1.00 77.44 86 THR A C 1
ATOM 733 O O . THR A 1 86 ? 11.321 26.865 -10.837 1.00 77.44 86 THR A O 1
ATOM 736 N N . ARG A 1 87 ? 10.774 27.292 -12.972 1.00 82.56 87 ARG A N 1
ATOM 737 C CA . ARG A 1 87 ? 9.323 27.405 -12.768 1.00 82.56 87 ARG A CA 1
ATOM 738 C C . ARG A 1 87 ? 8.680 26.076 -12.373 1.00 82.56 87 ARG A C 1
ATOM 740 O O . ARG A 1 87 ? 8.038 26.025 -11.325 1.00 82.56 87 ARG A O 1
ATOM 747 N N . GLY A 1 88 ? 8.876 25.018 -13.163 1.00 78.50 88 GLY A N 1
ATOM 748 C CA . GLY A 1 88 ? 8.362 23.678 -12.865 1.00 78.50 88 GLY A CA 1
ATOM 749 C C . GLY A 1 88 ? 8.880 23.146 -11.530 1.00 78.50 88 GLY A C 1
ATOM 750 O O . GLY A 1 88 ? 8.102 22.655 -10.713 1.00 78.50 88 GLY A O 1
ATOM 751 N N . PHE A 1 89 ? 10.166 23.362 -11.245 1.00 78.00 89 PHE A N 1
ATOM 752 C CA . PHE A 1 89 ? 10.769 22.975 -9.973 1.00 78.00 89 PHE A CA 1
ATOM 753 C C . PHE A 1 89 ? 10.159 23.706 -8.764 1.00 78.00 89 PHE A C 1
ATOM 755 O O . PHE A 1 89 ? 9.749 23.058 -7.799 1.00 78.00 89 PHE A O 1
ATOM 762 N N . LEU A 1 90 ? 10.042 25.039 -8.816 1.00 83.19 90 LEU A N 1
ATOM 763 C CA . LEU A 1 90 ? 9.415 25.822 -7.743 1.00 83.19 90 LEU A CA 1
ATOM 764 C C . LEU A 1 90 ? 7.946 25.441 -7.543 1.00 83.19 90 LEU A C 1
ATOM 766 O O . LEU A 1 90 ? 7.473 25.395 -6.408 1.00 83.19 90 LEU A O 1
ATOM 770 N N . TRP A 1 91 ? 7.234 25.127 -8.627 1.00 84.38 91 TRP A N 1
ATOM 771 C CA . TRP A 1 91 ? 5.854 24.661 -8.560 1.00 84.38 91 TRP A CA 1
ATOM 772 C C . TRP A 1 91 ? 5.738 23.301 -7.865 1.00 84.38 91 TRP A C 1
ATOM 774 O O . TRP A 1 91 ? 4.925 23.150 -6.955 1.00 84.38 91 TRP A O 1
ATOM 784 N N . VAL A 1 92 ? 6.586 22.330 -8.224 1.00 78.06 92 VAL A N 1
ATOM 785 C CA . VAL A 1 92 ? 6.646 21.021 -7.550 1.00 78.06 92 VAL A CA 1
ATOM 786 C C . VAL A 1 92 ? 6.987 21.193 -6.072 1.00 78.06 92 VAL A C 1
ATOM 788 O O . VAL A 1 92 ? 6.326 20.596 -5.226 1.00 78.06 92 VAL A O 1
ATOM 791 N N . LEU A 1 93 ? 7.960 22.045 -5.738 1.00 79.19 93 LEU A N 1
ATOM 792 C CA . LEU A 1 93 ? 8.351 22.305 -4.353 1.00 79.19 93 LEU A CA 1
ATOM 793 C C . LEU A 1 93 ? 7.209 22.950 -3.551 1.00 79.19 93 LEU A C 1
ATOM 795 O O . LEU A 1 93 ? 6.932 22.559 -2.414 1.00 79.19 93 LEU A O 1
ATOM 799 N N . PHE A 1 94 ? 6.490 23.891 -4.163 1.00 83.19 94 PHE A N 1
ATOM 800 C CA . PHE A 1 94 ? 5.318 24.518 -3.564 1.00 83.19 94 PHE A CA 1
ATOM 801 C C . PHE A 1 94 ? 4.171 23.521 -3.357 1.00 83.19 94 PHE A C 1
ATOM 803 O O . PHE A 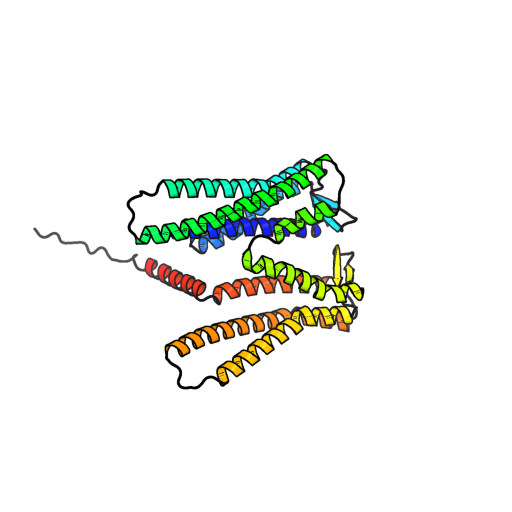1 94 ? 3.625 23.458 -2.263 1.00 83.19 94 PHE A O 1
ATOM 810 N N . ILE A 1 95 ? 3.826 22.704 -4.354 1.00 80.00 95 ILE A N 1
ATOM 811 C CA . ILE A 1 95 ? 2.735 21.720 -4.263 1.00 80.00 95 ILE A CA 1
ATOM 812 C C . ILE A 1 95 ? 3.075 20.587 -3.283 1.00 80.00 95 ILE A C 1
ATOM 814 O O . ILE A 1 95 ? 2.234 20.206 -2.471 1.00 80.00 95 ILE A O 1
ATOM 818 N N . ALA A 1 96 ? 4.285 20.029 -3.362 1.00 72.50 96 ALA A N 1
ATOM 819 C CA . ALA A 1 96 ? 4.674 18.843 -2.601 1.00 72.50 96 ALA A CA 1
ATOM 820 C C . ALA A 1 96 ? 5.049 19.158 -1.148 1.00 72.50 96 ALA A C 1
ATOM 822 O O . ALA A 1 96 ? 4.869 18.310 -0.279 1.00 72.50 96 ALA A O 1
ATOM 823 N N . TYR A 1 97 ? 5.542 20.367 -0.863 1.00 73.12 97 TYR A N 1
ATOM 824 C CA . TYR A 1 97 ? 5.991 20.735 0.482 1.00 73.12 97 TYR A CA 1
ATOM 825 C C . TYR A 1 97 ? 5.278 21.979 1.014 1.00 73.12 97 TYR A C 1
ATOM 827 O O . TYR A 1 97 ? 4.742 21.947 2.120 1.00 73.12 97 TYR A O 1
ATOM 835 N N . GLY A 1 98 ? 5.218 23.060 0.234 1.00 77.31 98 GLY A N 1
ATOM 836 C CA . GLY A 1 98 ? 4.654 24.340 0.681 1.00 77.31 98 GLY A CA 1
ATOM 837 C C . GLY A 1 98 ? 3.168 24.273 1.052 1.00 77.31 98 GLY A C 1
ATOM 838 O O . GLY A 1 98 ? 2.785 24.617 2.170 1.00 77.31 98 GLY A O 1
ATOM 839 N N . LEU A 1 99 ? 2.327 23.799 0.136 1.00 80.62 99 LEU A N 1
ATOM 840 C CA . LEU A 1 99 ? 0.876 23.724 0.287 1.00 80.62 99 LEU A CA 1
ATOM 841 C C . LEU A 1 99 ? 0.458 22.776 1.436 1.00 80.62 99 LEU A C 1
ATOM 843 O O . LEU A 1 99 ? -0.332 23.200 2.282 1.00 80.62 99 LEU A O 1
ATOM 847 N N . PRO A 1 100 ? 1.007 21.548 1.554 1.00 73.75 100 PRO A N 1
ATOM 848 C CA . PRO A 1 100 ? 0.851 20.687 2.726 1.00 73.75 100 PRO A CA 1
ATOM 849 C C . PRO A 1 100 ? 1.148 21.362 4.060 1.00 73.75 100 PRO A C 1
ATOM 851 O O . PRO A 1 100 ? 0.346 21.267 4.990 1.00 73.75 100 PRO A O 1
ATOM 854 N N . LEU A 1 101 ? 2.293 22.043 4.151 1.00 72.44 101 LEU A N 1
ATOM 855 C CA . LEU A 1 101 ? 2.735 22.721 5.365 1.00 72.44 101 LEU A CA 1
ATOM 856 C C . LEU A 1 101 ? 1.797 23.870 5.726 1.00 72.44 101 LEU A C 1
ATOM 858 O O . LEU A 1 101 ? 1.387 23.996 6.880 1.00 72.44 101 LEU A O 1
ATOM 862 N N . LEU A 1 102 ? 1.403 24.667 4.731 1.00 79.06 102 LEU A N 1
ATOM 863 C CA . LEU A 1 102 ? 0.477 25.778 4.912 1.00 79.06 102 LEU A CA 1
ATOM 864 C C . LEU A 1 102 ? -0.882 25.265 5.406 1.00 79.06 102 LEU A C 1
ATOM 866 O O . LEU A 1 102 ? -1.376 25.733 6.431 1.00 79.06 102 LEU A O 1
ATOM 870 N N . LEU A 1 103 ? -1.445 24.234 4.770 1.00 77.88 103 LEU A N 1
ATOM 871 C CA . LEU A 1 103 ? -2.704 23.623 5.203 1.00 77.88 103 LEU A CA 1
ATOM 872 C C . LEU A 1 103 ? -2.610 23.045 6.621 1.00 77.88 103 LEU A C 1
ATOM 874 O O . LEU A 1 103 ? -3.487 23.314 7.442 1.00 77.88 103 LEU A O 1
ATOM 878 N N . LEU A 1 104 ? -1.543 22.309 6.944 1.00 71.25 104 LEU A N 1
ATOM 879 C CA . LEU A 1 104 ? -1.317 21.779 8.294 1.00 71.25 104 LEU A CA 1
ATOM 880 C C . LEU A 1 104 ? -1.230 22.894 9.344 1.00 71.25 104 LEU A C 1
ATOM 882 O O . LEU A 1 104 ? -1.822 22.768 10.417 1.00 71.25 104 LEU A O 1
ATOM 886 N N . SER A 1 105 ? -0.555 24.001 9.026 1.00 74.88 105 SER A N 1
ATOM 887 C CA . SER A 1 105 ? -0.438 25.154 9.923 1.00 74.88 105 SER A CA 1
ATOM 888 C C . SER A 1 105 ? -1.781 25.860 10.160 1.00 74.88 105 SER A C 1
ATOM 890 O O . SER A 1 105 ? -2.098 26.204 11.300 1.00 74.88 105 SER A O 1
ATOM 892 N N . LEU A 1 106 ? -2.624 25.993 9.128 1.00 80.38 106 LEU A N 1
ATOM 893 C CA . LEU A 1 106 ? -3.963 26.580 9.248 1.00 80.38 106 LEU A CA 1
ATOM 894 C C . LEU A 1 106 ? -4.899 25.706 10.085 1.00 80.38 106 LEU A C 1
ATOM 896 O O . LEU A 1 106 ? -5.610 26.211 10.953 1.00 80.38 106 LEU A O 1
ATOM 900 N N . ILE A 1 107 ? -4.872 24.389 9.866 1.00 74.75 107 ILE A N 1
ATOM 901 C CA . ILE A 1 107 ? -5.627 23.425 10.679 1.00 74.75 107 ILE A CA 1
ATOM 902 C C . ILE A 1 107 ? -5.202 23.527 12.142 1.00 74.75 107 ILE A C 1
ATOM 904 O O . ILE A 1 107 ? -6.045 23.558 13.037 1.00 74.75 107 ILE A O 1
ATOM 908 N N . TYR A 1 108 ? -3.895 23.595 12.389 1.00 73.06 108 TYR A N 1
ATOM 909 C CA . TYR A 1 108 ? -3.348 23.733 13.730 1.00 73.06 108 TYR A CA 1
ATOM 910 C C . TYR A 1 108 ? -3.809 25.028 14.410 1.00 73.06 108 TYR A C 1
ATOM 912 O O . TYR A 1 108 ? -4.283 24.999 15.550 1.00 73.06 108 TYR A O 1
ATOM 920 N N . LEU A 1 109 ? -3.725 26.159 13.706 1.00 77.50 109 LEU A N 1
ATOM 921 C CA . LEU A 1 109 ? -4.203 27.447 14.202 1.00 77.50 109 LEU A CA 1
ATOM 922 C C . LEU A 1 109 ? -5.699 27.376 14.542 1.00 77.50 109 LEU A C 1
ATOM 924 O O . LEU A 1 109 ? -6.131 27.831 15.597 1.00 77.50 109 LEU A O 1
ATOM 928 N N . HIS A 1 110 ? -6.489 26.719 13.697 1.00 81.12 110 HIS A N 1
ATOM 929 C CA . HIS A 1 110 ? -7.915 26.563 13.937 1.00 81.12 110 HIS A CA 1
ATOM 930 C C . HIS A 1 110 ? -8.221 25.683 15.164 1.00 81.12 110 HIS A C 1
ATOM 932 O O . HIS A 1 110 ? -9.055 26.050 15.990 1.00 81.12 110 HIS A O 1
ATOM 938 N N . ILE A 1 111 ? -7.512 24.561 15.341 1.00 71.44 111 ILE A N 1
ATOM 939 C CA . ILE A 1 111 ? -7.664 23.681 16.515 1.00 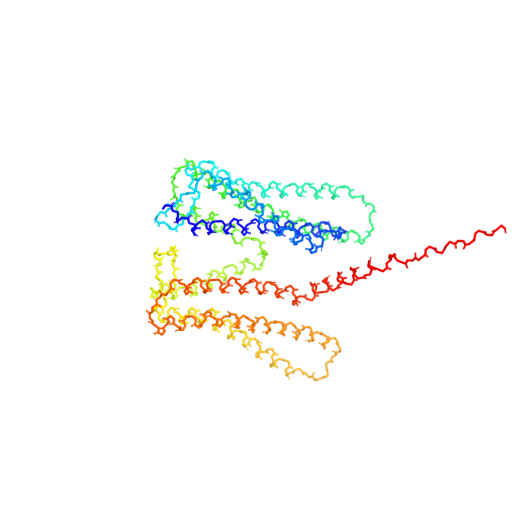71.44 111 ILE A CA 1
ATOM 940 C C . ILE A 1 111 ? -7.269 24.406 17.800 1.00 71.44 111 ILE A C 1
ATOM 942 O O . ILE A 1 111 ? -7.961 24.299 18.809 1.00 71.44 111 ILE A O 1
ATOM 946 N N . THR A 1 112 ? -6.170 25.159 17.779 1.00 72.12 112 THR A N 1
ATOM 947 C CA . THR A 1 112 ? -5.707 25.899 18.960 1.00 72.12 112 THR A CA 1
ATOM 948 C C . THR A 1 112 ? -6.659 27.030 19.340 1.00 72.12 112 THR A C 1
ATOM 950 O O . THR A 1 112 ? -6.946 27.192 20.528 1.00 72.12 112 THR A O 1
ATOM 953 N N . ILE A 1 113 ? -7.215 27.758 18.363 1.00 79.75 113 ILE A N 1
ATOM 954 C CA . ILE A 1 113 ? -8.283 28.742 18.597 1.00 79.75 113 ILE A CA 1
ATOM 955 C C . ILE A 1 113 ? -9.512 28.056 19.205 1.00 79.75 113 ILE A C 1
ATOM 957 O O . ILE A 1 113 ? -10.021 28.515 20.226 1.00 79.75 113 ILE A O 1
ATOM 961 N N . PHE A 1 114 ? -9.943 26.926 18.637 1.00 78.12 114 PHE A N 1
ATOM 962 C CA . PHE A 1 114 ? -11.099 26.177 19.130 1.00 78.12 114 PHE A CA 1
ATOM 963 C C . PHE A 1 114 ? -10.912 25.688 20.575 1.00 78.12 114 PHE A C 1
ATOM 965 O O . PHE A 1 114 ? -11.810 25.839 21.401 1.00 78.12 114 PHE A O 1
ATOM 972 N N . ILE A 1 115 ? -9.734 25.150 20.912 1.00 68.94 115 ILE A N 1
ATOM 973 C CA . ILE A 1 115 ? -9.420 24.694 22.275 1.00 68.94 115 ILE A CA 1
ATOM 974 C C . ILE A 1 115 ? -9.400 25.873 23.258 1.00 68.94 115 ILE A C 1
ATOM 976 O O . ILE A 1 115 ? -9.919 25.742 24.365 1.00 68.94 115 ILE A O 1
ATOM 980 N N . ARG A 1 116 ? -8.847 27.031 22.866 1.00 74.81 116 ARG A N 1
ATOM 981 C CA . ARG A 1 116 ? -8.809 28.236 23.719 1.00 74.81 116 ARG A CA 1
ATOM 982 C C . ARG A 1 116 ? -10.192 28.825 23.998 1.00 74.81 116 ARG A C 1
ATOM 984 O O . ARG A 1 116 ? -10.365 29.466 25.027 1.00 74.81 116 ARG A O 1
ATOM 991 N N . GLN A 1 117 ? -11.158 28.620 23.106 1.00 78.38 117 GLN A N 1
ATOM 992 C CA . GLN A 1 117 ? -12.519 29.141 23.251 1.00 78.38 117 GLN A CA 1
ATOM 993 C C . GLN A 1 117 ? -13.428 28.269 24.135 1.00 78.38 117 GLN A C 1
ATOM 995 O O . GLN A 1 117 ? -14.552 28.679 24.424 1.00 78.38 117 GLN A O 1
ATOM 1000 N N . GLN A 1 118 ? -12.988 27.088 24.594 1.00 69.62 118 GLN A N 1
ATOM 1001 C CA . GLN A 1 118 ? -13.810 26.273 25.493 1.00 69.62 118 GLN A CA 1
ATOM 1002 C C . GLN A 1 118 ? -13.785 26.812 26.940 1.00 69.62 118 GLN A C 1
ATOM 1004 O O . GLN A 1 118 ? -12.708 26.928 27.528 1.00 69.62 118 GLN A O 1
ATOM 1009 N N . PRO A 1 119 ? -14.952 27.114 27.551 1.00 66.12 119 PRO A N 1
ATOM 1010 C CA . PRO A 1 119 ? -15.025 27.656 28.906 1.00 66.12 119 PRO A CA 1
ATOM 1011 C C . PRO A 1 119 ? -14.559 26.637 29.957 1.00 66.12 119 PRO A C 1
ATOM 1013 O O . PRO A 1 119 ? -14.887 25.454 29.889 1.00 66.12 119 PRO A O 1
ATOM 1016 N N . HIS A 1 120 ? -13.819 27.121 30.960 1.00 60.00 120 HIS A N 1
ATOM 1017 C CA . HIS A 1 120 ? -13.090 26.318 31.956 1.00 60.00 120 HIS A CA 1
ATOM 1018 C C . HIS A 1 120 ? -13.982 25.533 32.944 1.00 60.00 120 HIS A C 1
ATOM 1020 O O . HIS A 1 120 ? -13.508 24.630 33.631 1.00 60.00 120 HIS A O 1
ATOM 1026 N N . ASN A 1 121 ? -15.285 25.824 32.991 1.00 59.28 121 ASN A N 1
ATOM 1027 C CA . ASN A 1 121 ? -16.232 25.202 33.921 1.00 59.28 121 ASN A CA 1
ATOM 1028 C C . ASN A 1 121 ? -16.823 23.908 33.348 1.00 59.28 121 ASN A C 1
ATOM 1030 O O . ASN A 1 121 ? -18.014 23.832 33.047 1.00 59.28 121 ASN A O 1
ATOM 1034 N N . GLN A 1 122 ? -15.989 22.884 33.173 1.00 60.41 122 GLN A N 1
ATOM 1035 C CA . GLN A 1 122 ? -16.427 21.586 32.661 1.00 60.41 122 GLN A CA 1
ATOM 1036 C C . GLN A 1 122 ? -16.297 20.470 33.705 1.00 60.41 122 GLN A C 1
ATOM 1038 O O . GLN A 1 122 ? -15.374 20.431 34.517 1.00 60.41 122 GLN A O 1
ATOM 1043 N N . THR A 1 123 ? -17.256 19.543 33.675 1.00 72.19 123 THR A N 1
ATOM 1044 C CA . THR A 1 123 ? -17.365 18.408 34.598 1.00 72.19 123 THR A CA 1
ATOM 1045 C C . THR A 1 123 ? -16.196 17.424 34.459 1.00 72.19 123 THR A C 1
ATOM 1047 O O . THR A 1 123 ? -15.523 17.343 33.430 1.00 72.19 123 THR A O 1
ATOM 1050 N N . LEU A 1 124 ? -15.966 16.620 35.500 1.00 74.88 124 LEU A N 1
ATOM 1051 C CA . LEU A 1 124 ? -14.825 15.699 35.636 1.00 74.88 124 LEU A CA 1
ATOM 1052 C C . LEU A 1 124 ? -14.670 14.722 34.444 1.00 74.88 124 LEU A C 1
ATOM 1054 O O . LEU A 1 124 ? -13.551 14.431 34.017 1.00 74.88 124 LEU A O 1
ATOM 1058 N N . MET A 1 125 ? -15.782 14.286 33.835 1.00 64.62 125 MET A N 1
ATOM 1059 C CA . MET A 1 125 ? -15.770 13.463 32.612 1.00 64.62 125 MET A CA 1
ATOM 1060 C C . MET A 1 125 ? -15.213 14.194 31.385 1.00 64.62 125 MET A C 1
ATOM 1062 O O . MET A 1 125 ? -14.556 13.578 30.542 1.00 64.62 125 MET A O 1
ATOM 1066 N N . VAL A 1 126 ? -15.454 15.498 31.270 1.00 69.81 126 VAL A N 1
ATOM 1067 C CA . VAL A 1 126 ? -14.942 16.292 30.151 1.00 69.81 126 VAL A CA 1
ATOM 1068 C C . VAL A 1 126 ? -13.438 16.497 30.301 1.00 69.81 126 VAL A C 1
ATOM 1070 O O . VAL A 1 126 ? -12.712 16.356 29.321 1.00 69.81 126 VAL A O 1
ATOM 1073 N N . LYS A 1 127 ? -12.945 16.654 31.536 1.00 71.94 127 LYS A N 1
ATOM 1074 C CA . LYS A 1 127 ? -11.509 16.745 31.846 1.00 71.94 127 LYS A CA 1
ATOM 1075 C C . LYS A 1 127 ? -10.728 15.496 31.393 1.00 71.94 127 LYS A C 1
ATOM 1077 O O . LYS A 1 127 ? -9.663 15.615 30.790 1.00 71.94 127 LYS A O 1
ATOM 1082 N N . GLN A 1 128 ? -11.287 14.294 31.586 1.00 75.56 128 GLN A N 1
ATOM 1083 C CA . GLN A 1 128 ? -10.706 13.036 31.072 1.00 75.56 128 GLN A CA 1
ATOM 1084 C C . GLN A 1 128 ? -10.739 12.916 29.540 1.00 75.56 128 GLN A C 1
ATOM 1086 O O . GLN A 1 128 ? -9.901 12.232 28.943 1.00 75.56 128 GLN A O 1
ATOM 1091 N N . ARG A 1 129 ? -11.730 13.523 28.881 1.00 71.06 129 ARG A N 1
ATOM 1092 C CA . ARG A 1 129 ? -11.797 13.567 27.414 1.00 71.06 129 ARG A CA 1
ATOM 1093 C C . ARG A 1 129 ? -10.753 14.536 26.866 1.00 71.06 129 ARG A C 1
ATOM 1095 O O . ARG A 1 129 ? -9.967 14.157 26.007 1.00 71.06 129 ARG A O 1
ATOM 1102 N N . GLN A 1 130 ? -10.649 15.703 27.492 1.00 71.31 130 GLN A N 1
ATOM 1103 C CA . GLN A 1 130 ? -9.678 16.739 27.175 1.00 71.31 130 GLN A CA 1
ATOM 1104 C C . GLN A 1 130 ? -8.231 16.248 27.334 1.00 71.31 130 GLN A C 1
ATOM 1106 O O . GLN A 1 130 ? -7.396 16.556 26.495 1.00 71.31 130 GLN A O 1
ATOM 1111 N N . GLN A 1 131 ? -7.926 15.410 28.335 1.00 75.75 131 GLN A N 1
ATOM 1112 C CA . GLN A 1 131 ? -6.608 14.765 28.456 1.00 75.75 131 GLN A CA 1
ATOM 1113 C C . GLN A 1 131 ? -6.284 13.819 27.291 1.00 75.75 131 GLN A C 1
ATOM 1115 O O . GLN A 1 131 ? -5.147 13.789 26.818 1.00 75.75 131 GLN A O 1
ATOM 1120 N N . ARG A 1 132 ? -7.268 13.051 26.803 1.00 72.75 132 ARG A N 1
ATOM 1121 C CA . ARG A 1 132 ? -7.084 12.184 25.627 1.00 72.75 132 ARG A CA 1
ATOM 1122 C C . ARG A 1 132 ? -6.882 13.005 24.359 1.00 72.75 132 ARG A C 1
ATOM 1124 O O . ARG A 1 132 ? -6.008 12.671 23.561 1.00 72.75 132 ARG A O 1
ATOM 1131 N N . ASP A 1 133 ? -7.634 14.090 24.217 1.00 69.25 133 ASP A N 1
ATOM 1132 C CA . ASP A 1 133 ? -7.528 14.998 23.077 1.00 69.25 133 ASP A CA 1
ATOM 1133 C C . ASP A 1 133 ? -6.201 15.773 23.106 1.00 69.25 133 ASP A C 1
ATOM 1135 O O . ASP A 1 133 ? -5.559 15.931 22.069 1.00 69.25 133 ASP A O 1
ATOM 1139 N N . LEU A 1 134 ? -5.711 16.157 24.291 1.00 74.00 134 LEU A N 1
ATOM 1140 C CA . LEU A 1 134 ? -4.391 16.761 24.481 1.00 74.00 134 LEU A CA 1
ATOM 1141 C C . LEU A 1 134 ? -3.274 15.784 24.100 1.00 74.00 134 LEU A C 1
ATOM 1143 O O . LEU A 1 134 ? -2.374 16.158 23.356 1.00 74.00 134 LEU A O 1
ATOM 1147 N N . ALA A 1 135 ? -3.349 14.524 24.540 1.00 73.50 135 ALA A N 1
ATOM 1148 C CA . ALA A 1 135 ? -2.368 13.503 24.174 1.00 73.50 135 ALA A CA 1
ATOM 1149 C C . ALA A 1 135 ? -2.384 13.204 22.663 1.00 73.50 135 ALA A C 1
ATOM 1151 O O . ALA A 1 135 ? -1.334 13.001 22.052 1.00 73.50 135 ALA A O 1
ATOM 1152 N N . ALA A 1 136 ? -3.563 13.205 22.032 1.00 68.50 136 ALA A N 1
ATOM 1153 C CA . ALA A 1 136 ? -3.682 13.088 20.581 1.00 68.50 136 ALA A CA 1
ATOM 1154 C C . ALA A 1 136 ? -3.081 14.309 19.863 1.00 68.50 136 ALA A C 1
ATOM 1156 O O . ALA A 1 136 ? -2.331 14.146 18.902 1.00 68.50 136 ALA A O 1
ATOM 1157 N N . THR A 1 137 ? -3.343 15.515 20.368 1.00 65.94 137 THR A N 1
ATOM 1158 C CA . THR A 1 137 ? -2.807 16.773 19.828 1.00 65.94 137 THR A CA 1
ATOM 1159 C C . THR A 1 137 ? -1.290 16.843 19.975 1.00 65.94 137 THR A C 1
ATOM 1161 O O . THR A 1 137 ? -0.607 17.208 19.026 1.00 65.94 137 THR A O 1
ATOM 1164 N N . GLN A 1 138 ? -0.739 16.409 21.110 1.00 71.06 138 GLN A N 1
ATOM 1165 C CA . GLN A 1 138 ? 0.706 16.301 21.315 1.00 71.06 138 GLN A CA 1
ATOM 1166 C C . GLN A 1 138 ? 1.348 15.333 20.319 1.00 71.06 138 GLN A C 1
ATOM 1168 O O . GLN A 1 138 ? 2.369 15.668 19.734 1.00 71.06 138 GLN A O 1
ATOM 1173 N N . ARG A 1 139 ? 0.728 14.178 20.041 1.00 66.19 139 ARG A N 1
ATOM 1174 C CA . ARG A 1 139 ? 1.225 13.249 19.008 1.00 66.19 139 ARG A CA 1
ATOM 1175 C C . ARG A 1 139 ? 1.203 13.876 17.614 1.00 66.19 139 ARG A C 1
ATOM 1177 O O . ARG A 1 139 ? 2.143 13.683 16.851 1.00 66.19 139 ARG A O 1
ATOM 1184 N N . ILE A 1 140 ? 0.156 14.636 17.288 1.00 64.94 140 ILE A N 1
ATOM 1185 C CA . ILE A 1 140 ? 0.087 15.392 16.029 1.00 64.94 140 ILE A CA 1
ATOM 1186 C C . ILE A 1 140 ? 1.208 16.436 15.984 1.00 64.94 140 ILE A C 1
ATOM 1188 O O . ILE A 1 140 ? 1.901 16.526 14.978 1.00 64.94 140 ILE A O 1
ATOM 1192 N N . PHE A 1 141 ? 1.438 17.166 17.076 1.00 64.56 141 PHE A N 1
ATOM 1193 C CA . PHE A 1 141 ? 2.494 18.171 17.181 1.00 64.56 141 PHE A CA 1
ATOM 1194 C C . PHE A 1 141 ? 3.888 17.565 17.008 1.00 64.56 141 PHE A C 1
ATOM 1196 O O . PHE A 1 141 ? 4.681 18.080 16.229 1.00 64.56 141 PHE A O 1
ATOM 1203 N N . THR A 1 142 ? 4.172 16.435 17.660 1.00 68.69 142 THR A N 1
ATOM 1204 C CA . THR A 1 142 ? 5.434 15.709 17.477 1.00 68.69 142 THR A CA 1
ATOM 1205 C C . THR A 1 142 ? 5.605 15.263 16.026 1.00 68.69 142 THR A C 1
ATOM 1207 O O . THR A 1 142 ? 6.679 15.444 15.462 1.00 68.69 142 THR A O 1
ATOM 1210 N N . ASN A 1 143 ? 4.548 14.755 15.385 1.00 61.50 143 ASN A N 1
ATOM 1211 C CA . ASN A 1 143 ? 4.608 14.339 13.983 1.00 61.50 143 ASN A CA 1
ATOM 1212 C C . ASN A 1 143 ? 4.838 15.521 13.028 1.00 61.50 143 ASN A C 1
ATOM 1214 O O . ASN A 1 143 ? 5.630 15.402 12.100 1.00 61.50 143 ASN A O 1
ATOM 1218 N N . VAL A 1 144 ? 4.181 16.662 13.259 1.00 64.81 144 VAL A N 1
ATOM 1219 C CA . VAL A 1 144 ? 4.376 17.884 12.460 1.00 64.81 144 VAL A CA 1
ATOM 1220 C C . VAL A 1 144 ? 5.775 18.460 12.689 1.00 64.81 144 VAL A C 1
ATOM 1222 O O . VAL A 1 144 ? 6.459 18.787 11.727 1.00 64.81 144 VAL A O 1
ATOM 1225 N N . GLY A 1 145 ? 6.243 18.533 13.936 1.00 70.19 145 GLY A N 1
ATOM 1226 C CA . GLY A 1 145 ? 7.593 18.997 14.264 1.00 70.19 145 GLY A CA 1
ATOM 1227 C C . GLY A 1 145 ? 8.680 18.132 13.624 1.00 70.19 145 GLY A C 1
ATOM 1228 O O . GLY A 1 145 ? 9.630 18.664 13.056 1.00 70.19 145 GLY A O 1
ATOM 1229 N N . LEU A 1 146 ? 8.504 16.808 13.624 1.00 60.25 146 LEU A N 1
ATOM 1230 C CA . LEU A 1 146 ? 9.388 15.888 12.904 1.00 60.25 146 LEU A CA 1
ATOM 1231 C C . LEU A 1 146 ? 9.295 16.083 11.385 1.00 60.25 146 LEU A C 1
ATOM 1233 O O . LEU A 1 146 ? 10.322 16.075 10.715 1.00 60.25 146 LEU A O 1
ATOM 1237 N N . PHE A 1 147 ? 8.099 16.332 10.840 1.00 61.97 147 PHE A N 1
ATOM 1238 C CA . PHE A 1 147 ? 7.935 16.652 9.420 1.00 61.97 147 PHE A CA 1
ATOM 1239 C C . PHE A 1 147 ? 8.734 17.901 9.023 1.00 61.97 147 PHE A C 1
ATOM 1241 O O . PHE A 1 147 ? 9.410 17.886 8.000 1.00 61.97 147 PHE A O 1
ATOM 1248 N N . TYR A 1 148 ? 8.739 18.951 9.850 1.00 68.00 148 TYR A N 1
ATOM 1249 C CA . TYR A 1 148 ? 9.605 20.113 9.633 1.00 68.00 148 TYR A CA 1
ATOM 1250 C C . TYR A 1 148 ? 11.090 19.764 9.787 1.00 68.00 148 TYR A C 1
ATOM 1252 O O . TYR A 1 148 ? 11.889 20.128 8.927 1.00 68.00 148 TYR A O 1
ATOM 1260 N N . ALA A 1 149 ? 11.463 19.025 10.835 1.00 71.19 149 ALA A N 1
ATOM 1261 C CA . ALA A 1 149 ? 12.856 18.670 11.107 1.00 71.19 149 ALA A CA 1
ATOM 1262 C C . ALA A 1 149 ? 13.505 17.845 9.981 1.00 71.19 149 ALA A C 1
ATOM 1264 O O . ALA A 1 149 ? 14.689 18.024 9.716 1.00 71.19 149 ALA A O 1
ATOM 1265 N N . PHE A 1 150 ? 12.741 16.983 9.298 1.00 62.16 150 PHE A N 1
ATOM 1266 C CA . PHE A 1 150 ? 13.225 16.177 8.167 1.00 62.16 150 PHE A CA 1
ATOM 1267 C C . PHE A 1 150 ? 12.932 16.796 6.792 1.00 62.16 150 PHE A C 1
ATOM 1269 O O . PHE A 1 150 ? 13.717 16.628 5.856 1.00 62.16 150 PHE A O 1
ATOM 1276 N N . GLY A 1 151 ? 11.837 17.547 6.663 1.00 67.06 151 GLY A N 1
ATOM 1277 C CA . GLY A 1 151 ? 11.470 18.248 5.434 1.00 67.06 151 GLY A CA 1
ATOM 1278 C C . GLY A 1 151 ? 12.414 19.404 5.113 1.00 67.06 151 GLY A C 1
ATOM 1279 O O . GLY A 1 151 ? 12.790 19.570 3.956 1.00 67.06 151 GLY A O 1
ATOM 1280 N N . ILE A 1 152 ? 12.861 20.157 6.127 1.00 75.25 152 ILE A N 1
ATOM 1281 C CA . ILE A 1 152 ? 13.792 21.281 5.944 1.00 75.25 152 ILE A CA 1
ATOM 1282 C C . ILE A 1 152 ? 15.113 20.810 5.314 1.00 75.25 152 ILE A C 1
ATOM 1284 O O . ILE A 1 152 ? 15.458 21.354 4.272 1.00 75.25 152 ILE A O 1
ATOM 1288 N N . PRO A 1 153 ? 15.819 19.779 5.822 1.00 76.12 153 PRO A N 1
ATOM 1289 C CA . PRO A 1 153 ? 17.007 19.240 5.160 1.00 76.12 153 PRO A CA 1
ATOM 1290 C C . PRO A 1 153 ? 16.770 18.823 3.707 1.00 76.12 153 PRO A C 1
ATOM 1292 O O . PRO A 1 153 ? 17.606 19.114 2.859 1.00 76.12 153 PRO A O 1
ATOM 1295 N N . CYS A 1 154 ? 15.631 18.195 3.391 1.00 71.25 154 CYS A N 1
ATOM 1296 C CA . CYS A 1 154 ? 15.306 17.814 2.012 1.00 71.25 154 CYS A CA 1
ATOM 1297 C C . CYS A 1 154 ? 15.137 19.042 1.106 1.00 71.25 154 CYS A C 1
ATOM 1299 O O . CYS A 1 154 ? 15.682 19.068 0.006 1.00 71.25 154 CYS A O 1
ATOM 1301 N N . ILE A 1 155 ? 14.436 20.077 1.580 1.00 76.50 155 ILE A N 1
ATOM 1302 C CA . ILE A 1 155 ? 14.273 21.350 0.866 1.00 76.50 155 ILE A CA 1
ATOM 1303 C C . ILE A 1 155 ? 15.626 22.053 0.708 1.00 76.50 155 ILE A C 1
ATOM 1305 O O . ILE A 1 155 ? 15.941 22.527 -0.378 1.00 76.50 155 ILE A O 1
ATOM 1309 N N . THR A 1 156 ? 16.457 22.082 1.751 1.00 79.06 156 THR A N 1
ATOM 1310 C CA . THR A 1 156 ? 17.794 22.687 1.711 1.00 79.06 156 THR A CA 1
ATOM 1311 C C . THR A 1 156 ? 18.701 21.967 0.718 1.00 79.06 156 THR A C 1
ATOM 1313 O O . THR A 1 156 ? 19.383 22.626 -0.059 1.00 79.06 156 THR A O 1
ATOM 1316 N N . LEU A 1 157 ? 18.680 20.631 0.689 1.00 75.31 157 LEU A N 1
ATOM 1317 C CA . LEU A 1 157 ? 19.425 19.834 -0.287 1.00 75.31 157 LEU A CA 1
ATOM 1318 C C . LEU A 1 157 ? 18.927 20.078 -1.716 1.00 75.31 157 LEU A C 1
ATOM 1320 O O . LEU A 1 157 ? 19.740 20.207 -2.625 1.00 75.31 157 LEU A O 1
ATOM 1324 N N . LEU A 1 158 ? 17.612 20.206 -1.908 1.00 73.25 158 LEU A N 1
ATOM 1325 C CA . LEU A 1 158 ? 17.004 20.562 -3.191 1.00 73.25 158 LEU A CA 1
ATOM 1326 C C . LEU A 1 158 ? 17.402 21.975 -3.657 1.00 73.25 158 LEU A C 1
ATOM 1328 O O . LEU A 1 158 ? 17.716 22.162 -4.830 1.00 73.25 158 LEU A O 1
ATOM 1332 N N . ILE A 1 159 ? 17.445 22.959 -2.752 1.00 78.25 159 ILE A N 1
ATOM 1333 C CA . ILE A 1 159 ? 17.905 24.328 -3.044 1.00 78.25 159 ILE A CA 1
ATOM 1334 C C . ILE A 1 159 ? 19.409 24.347 -3.339 1.00 78.25 159 ILE A C 1
ATOM 1336 O O . ILE A 1 159 ? 19.841 24.983 -4.295 1.00 78.25 159 ILE A O 1
ATOM 1340 N N . MET A 1 160 ? 20.214 23.641 -2.545 1.00 78.38 160 MET A N 1
ATOM 1341 C CA . MET A 1 160 ? 21.660 23.543 -2.751 1.00 78.38 160 MET A CA 1
ATOM 1342 C C . MET A 1 160 ? 21.973 22.916 -4.109 1.00 78.38 160 MET A C 1
ATOM 1344 O O . MET A 1 160 ? 22.822 23.417 -4.843 1.00 78.38 160 MET A O 1
ATOM 1348 N N . TYR A 1 161 ? 21.248 21.862 -4.470 1.00 73.81 161 TYR A N 1
ATOM 1349 C CA . TYR A 1 161 ? 21.332 21.239 -5.781 1.00 73.81 161 TYR A CA 1
ATOM 1350 C C . TYR A 1 161 ? 20.938 22.214 -6.904 1.00 73.81 161 TYR A C 1
ATOM 1352 O O . TYR A 1 161 ? 21.677 22.363 -7.873 1.00 73.81 161 TYR A O 1
ATOM 1360 N N . TYR A 1 162 ? 19.838 22.952 -6.737 1.00 75.69 162 TYR A N 1
ATOM 1361 C CA . TYR A 1 162 ? 19.414 23.976 -7.693 1.00 75.69 162 TYR A CA 1
ATOM 1362 C C . TYR A 1 162 ? 20.483 25.061 -7.924 1.00 75.69 162 TYR A C 1
ATOM 1364 O O . TYR A 1 162 ? 20.707 25.471 -9.059 1.00 75.69 162 TYR A O 1
ATOM 1372 N N . ILE A 1 163 ? 21.170 25.502 -6.865 1.00 81.31 163 ILE A N 1
ATOM 1373 C CA . ILE A 1 163 ? 22.236 26.515 -6.948 1.00 81.31 163 ILE A CA 1
ATOM 1374 C C . ILE A 1 163 ? 23.501 25.952 -7.608 1.00 81.31 163 ILE A C 1
ATOM 1376 O O . ILE A 1 163 ? 24.161 26.647 -8.376 1.00 81.31 163 ILE A O 1
ATOM 1380 N N . THR A 1 164 ? 23.869 24.713 -7.281 1.00 81.94 164 THR A N 1
ATOM 1381 C CA . THR A 1 164 ? 25.143 24.110 -7.709 1.00 81.94 164 THR A CA 1
ATOM 1382 C C . THR A 1 164 ? 25.080 23.478 -9.096 1.00 81.94 164 THR A C 1
ATOM 1384 O O . THR A 1 164 ? 26.117 23.343 -9.740 1.00 81.94 164 THR A O 1
ATOM 1387 N N . GLY A 1 165 ? 23.891 23.088 -9.566 1.00 76.31 165 GLY A N 1
ATOM 1388 C CA . GLY A 1 165 ? 23.689 22.462 -10.874 1.00 76.31 165 GLY A CA 1
ATOM 1389 C C . GLY A 1 165 ? 24.342 21.083 -11.030 1.00 76.31 165 GLY A C 1
ATOM 1390 O O . GLY A 1 165 ? 24.365 20.553 -12.138 1.00 76.31 165 GLY A O 1
ATOM 1391 N N . THR A 1 166 ? 24.884 20.494 -9.957 1.00 72.81 166 THR A N 1
ATOM 1392 C CA . THR A 1 166 ? 25.591 19.208 -9.991 1.00 72.81 166 THR A CA 1
ATOM 1393 C C . THR A 1 166 ? 24.770 18.107 -9.325 1.00 72.81 166 THR A C 1
ATOM 1395 O O . THR A 1 166 ? 24.470 18.139 -8.132 1.00 72.81 166 THR A O 1
ATOM 1398 N N . GLU A 1 167 ? 24.388 17.100 -10.113 1.00 57.38 167 GLU A N 1
ATOM 1399 C CA . GLU A 1 167 ? 23.621 15.941 -9.647 1.00 57.38 167 GLU A CA 1
ATOM 1400 C C . GLU A 1 167 ? 24.514 14.995 -8.854 1.00 57.38 167 GLU A C 1
ATOM 1402 O O . GLU A 1 167 ? 25.175 14.123 -9.412 1.00 57.38 167 GLU A O 1
ATOM 1407 N N . HIS A 1 168 ? 24.526 15.135 -7.526 1.00 63.72 168 HIS A N 1
ATOM 1408 C CA . HIS A 1 168 ? 25.035 14.057 -6.688 1.00 63.72 168 HIS A CA 1
ATOM 1409 C C . HIS A 1 168 ? 23.933 12.983 -6.560 1.00 63.72 168 HIS A C 1
ATOM 1411 O O . HIS A 1 168 ? 22.906 13.235 -5.918 1.00 63.72 168 HIS A O 1
ATOM 1417 N N . PRO A 1 169 ? 24.120 11.766 -7.109 1.00 62.72 169 PRO A N 1
ATOM 1418 C CA . PRO A 1 169 ? 23.073 10.735 -7.174 1.00 62.72 169 PRO A CA 1
ATOM 1419 C C . PRO A 1 169 ? 22.575 10.283 -5.790 1.00 62.72 169 PRO A C 1
ATOM 1421 O O . PRO A 1 169 ? 21.471 9.757 -5.641 1.00 62.72 169 PRO A O 1
ATOM 1424 N N . LEU A 1 170 ? 23.378 10.516 -4.750 1.00 61.00 170 LEU A N 1
ATOM 1425 C CA . LEU A 1 170 ? 23.044 10.214 -3.362 1.00 61.00 170 LEU A CA 1
ATOM 1426 C C . LEU A 1 170 ? 21.984 11.179 -2.804 1.00 61.00 170 LEU A C 1
ATOM 1428 O O . LEU A 1 170 ? 21.031 10.749 -2.157 1.00 61.00 170 LEU A O 1
ATOM 1432 N N . THR A 1 171 ? 22.106 12.470 -3.117 1.00 63.75 171 THR A N 1
ATOM 1433 C CA . THR A 1 171 ? 21.169 13.524 -2.703 1.00 63.75 171 THR A CA 1
ATOM 1434 C C . THR A 1 171 ? 19.790 13.301 -3.318 1.00 63.75 171 THR A C 1
ATOM 1436 O O . THR A 1 171 ? 18.771 13.458 -2.642 1.00 63.75 171 THR A O 1
ATOM 1439 N N . TYR A 1 172 ? 19.769 12.842 -4.572 1.00 60.66 172 TYR A N 1
ATOM 1440 C CA . TYR A 1 172 ? 18.562 12.457 -5.297 1.00 60.66 172 TYR A CA 1
ATOM 1441 C C . TYR A 1 172 ? 17.855 11.255 -4.645 1.00 60.66 172 TYR A C 1
ATOM 1443 O O . TYR A 1 172 ? 16.669 11.315 -4.330 1.00 60.66 172 TYR A O 1
ATOM 1451 N N . ARG A 1 173 ? 18.577 10.170 -4.333 1.00 62.75 173 ARG A N 1
ATOM 1452 C CA . ARG A 1 173 ? 17.960 8.999 -3.677 1.00 62.75 173 ARG A CA 1
ATOM 1453 C C . ARG A 1 173 ? 17.387 9.325 -2.295 1.00 62.75 173 ARG A C 1
ATOM 1455 O O . ARG A 1 173 ? 16.322 8.823 -1.946 1.00 62.75 173 ARG A O 1
ATOM 1462 N N . ILE A 1 174 ? 18.055 10.182 -1.522 1.00 64.12 174 ILE A N 1
ATOM 1463 C CA . ILE A 1 174 ? 17.604 10.571 -0.176 1.00 64.12 174 ILE A CA 1
ATOM 1464 C C . ILE A 1 174 ? 16.320 11.413 -0.235 1.00 64.12 174 ILE A C 1
ATOM 1466 O O . ILE A 1 174 ? 15.391 11.170 0.537 1.00 64.12 174 ILE A O 1
ATOM 1470 N N . THR A 1 175 ? 16.233 12.359 -1.173 1.00 63.25 175 THR A N 1
ATOM 1471 C CA . THR A 1 175 ? 15.062 13.243 -1.318 1.00 63.25 175 THR A CA 1
ATOM 1472 C C . THR A 1 175 ? 13.807 12.508 -1.795 1.00 63.25 175 THR A C 1
ATOM 1474 O O . THR A 1 175 ? 12.707 12.897 -1.408 1.00 63.25 175 THR A O 1
ATOM 1477 N N . TRP A 1 176 ? 13.951 11.414 -2.551 1.00 59.44 176 TRP A N 1
ATOM 1478 C CA . TRP A 1 176 ? 12.823 10.627 -3.073 1.00 59.44 176 TRP A CA 1
ATOM 1479 C C . TRP A 1 176 ? 12.356 9.477 -2.174 1.00 59.44 176 TRP A C 1
ATOM 1481 O O . TRP A 1 176 ? 11.177 9.130 -2.202 1.00 59.44 176 TRP A O 1
ATOM 1491 N N . VAL A 1 177 ? 13.237 8.902 -1.352 1.00 55.09 177 VAL A N 1
ATOM 1492 C CA . VAL A 1 177 ? 12.866 7.840 -0.393 1.00 55.09 177 VAL A CA 1
ATOM 1493 C C . VAL A 1 177 ? 12.239 8.426 0.882 1.00 55.09 177 VAL A C 1
ATOM 1495 O O . VAL A 1 177 ? 11.389 7.796 1.511 1.00 55.09 177 VAL A O 1
ATOM 1498 N N . GLY A 1 178 ? 12.605 9.658 1.249 1.00 54.38 178 GLY A N 1
ATOM 1499 C CA . GLY A 1 178 ? 12.101 10.346 2.444 1.00 54.38 178 GLY A CA 1
ATOM 1500 C C . GLY A 1 178 ? 10.571 10.523 2.517 1.00 54.38 178 GLY A C 1
ATOM 1501 O O . GLY A 1 178 ? 10.015 10.350 3.597 1.00 54.38 178 GLY A O 1
ATOM 1502 N N . PRO A 1 179 ? 9.848 10.831 1.424 1.00 51.50 179 PRO A N 1
ATOM 1503 C CA . PRO A 1 179 ? 8.394 11.026 1.482 1.00 51.50 179 PRO A CA 1
ATOM 1504 C C . PRO A 1 179 ? 7.559 9.730 1.472 1.00 51.50 179 PRO A C 1
ATOM 1506 O O . PRO A 1 179 ? 6.488 9.697 2.076 1.00 51.50 179 PRO A O 1
ATOM 1509 N N . GLU A 1 180 ? 8.026 8.655 0.819 1.00 48.97 180 GLU A N 1
ATOM 1510 C CA . GLU A 1 180 ? 7.260 7.400 0.638 1.00 48.97 180 GLU A CA 1
ATOM 1511 C C . GLU A 1 180 ? 7.183 6.535 1.909 1.00 48.97 180 GLU A C 1
ATOM 1513 O O . GLU A 1 180 ? 6.232 5.778 2.098 1.00 48.97 180 GLU A O 1
ATOM 1518 N N . VAL A 1 181 ? 8.154 6.667 2.814 1.00 49.56 181 VAL A N 1
ATOM 1519 C CA . VAL A 1 181 ? 8.352 5.744 3.948 1.00 49.56 181 VAL A CA 1
ATOM 1520 C C . VAL A 1 181 ? 7.603 6.171 5.229 1.00 49.56 181 VAL A C 1
ATOM 1522 O O . VAL A 1 181 ? 7.471 5.382 6.164 1.00 49.56 181 VAL A O 1
ATOM 1525 N N . TRP A 1 182 ? 7.064 7.394 5.309 1.00 51.31 182 TRP A N 1
ATOM 1526 C CA . TRP A 1 182 ? 6.870 8.042 6.619 1.00 51.31 182 TRP A CA 1
ATOM 1527 C C . TRP A 1 182 ? 5.444 8.166 7.194 1.00 51.31 182 TRP A C 1
ATOM 1529 O O . TRP A 1 182 ? 5.318 8.516 8.367 1.00 51.31 182 TRP A O 1
ATOM 1539 N N . ILE A 1 183 ? 4.349 7.871 6.474 1.00 50.94 183 ILE A N 1
ATOM 1540 C CA . ILE A 1 183 ? 3.025 8.389 6.910 1.00 50.94 183 ILE A CA 1
ATOM 1541 C C . ILE A 1 183 ? 2.106 7.449 7.743 1.00 50.94 183 ILE A C 1
ATOM 1543 O O . ILE A 1 183 ? 1.099 7.932 8.257 1.00 50.94 183 ILE A O 1
ATOM 1547 N N . GLN A 1 184 ? 2.386 6.168 8.045 1.00 44.72 184 GLN A N 1
ATOM 1548 C CA . GLN A 1 184 ? 1.404 5.364 8.834 1.00 44.72 184 GLN A CA 1
ATOM 1549 C C . GLN A 1 184 ? 1.940 4.474 9.979 1.00 44.72 184 GLN A C 1
ATOM 1551 O O . GLN A 1 184 ? 1.843 3.263 9.906 1.00 44.72 184 GLN A O 1
ATOM 1556 N N . PHE A 1 185 ? 2.274 5.086 11.127 1.00 48.03 185 PHE A N 1
ATOM 1557 C CA . PHE A 1 185 ? 2.517 4.487 12.470 1.00 48.03 185 PHE A CA 1
ATOM 1558 C C . PHE A 1 185 ? 3.985 4.213 12.852 1.00 48.03 185 PHE A C 1
ATOM 1560 O O . PHE A 1 185 ? 4.543 3.148 12.613 1.00 48.03 185 PHE A O 1
ATOM 1567 N N . PHE A 1 186 ? 4.553 5.170 13.590 1.00 44.34 186 PHE A N 1
ATOM 1568 C CA . PHE A 1 186 ? 5.975 5.296 13.926 1.00 44.34 186 PHE A CA 1
ATOM 1569 C C . PHE A 1 186 ? 6.582 4.130 14.741 1.00 44.34 186 PHE A C 1
ATOM 1571 O O . PHE A 1 186 ? 7.635 3.626 14.379 1.00 44.34 186 PHE A O 1
ATOM 1578 N N . TRP A 1 187 ? 5.933 3.621 15.796 1.00 45.56 187 TRP A N 1
ATOM 1579 C CA . TRP A 1 187 ? 6.590 2.638 16.685 1.00 45.56 187 TRP A CA 1
ATOM 1580 C C . TRP A 1 187 ? 6.697 1.216 16.121 1.00 45.56 187 TRP A C 1
ATOM 1582 O O . TRP A 1 187 ? 7.695 0.542 16.353 1.00 45.56 187 TRP A O 1
ATOM 1592 N N . PHE A 1 188 ? 5.700 0.756 15.364 1.00 44.56 188 PHE A N 1
ATOM 1593 C CA . PHE A 1 188 ? 5.764 -0.560 14.720 1.00 44.56 188 PHE A CA 1
ATOM 1594 C C . PHE A 1 188 ? 6.721 -0.532 13.517 1.00 44.56 188 PHE A C 1
ATOM 1596 O O . PHE A 1 188 ? 7.407 -1.515 13.256 1.00 44.56 188 PHE A O 1
ATOM 1603 N N . TYR A 1 189 ? 6.831 0.614 12.833 1.00 49.25 189 TYR A N 1
ATOM 1604 C CA . TYR A 1 189 ? 7.694 0.777 11.663 1.00 49.25 189 TYR A CA 1
ATOM 1605 C C . TYR A 1 189 ? 9.175 1.008 11.990 1.00 49.25 189 TYR A C 1
ATOM 1607 O O . TYR A 1 189 ? 10.002 0.572 11.204 1.00 49.25 189 TYR A O 1
ATOM 1615 N N . VAL A 1 190 ? 9.569 1.560 13.146 1.00 48.88 190 VAL A N 1
ATOM 1616 C CA . VAL A 1 190 ? 11.011 1.633 13.498 1.00 48.88 190 VAL A CA 1
ATOM 1617 C C . VAL A 1 190 ? 11.672 0.245 13.493 1.00 48.88 190 VAL A C 1
ATOM 1619 O O . VAL A 1 190 ? 12.831 0.125 13.114 1.00 48.88 190 VAL A O 1
ATOM 1622 N N . ILE A 1 191 ? 10.924 -0.809 13.842 1.00 55.31 191 ILE A N 1
ATOM 1623 C CA . ILE A 1 191 ? 11.385 -2.203 13.749 1.00 55.31 191 ILE A CA 1
ATOM 1624 C C . ILE A 1 191 ? 10.978 -2.829 12.408 1.00 55.31 191 ILE A C 1
ATOM 1626 O O . ILE A 1 191 ? 11.780 -3.522 11.785 1.00 55.31 191 ILE A O 1
ATOM 1630 N N . ALA A 1 192 ? 9.756 -2.58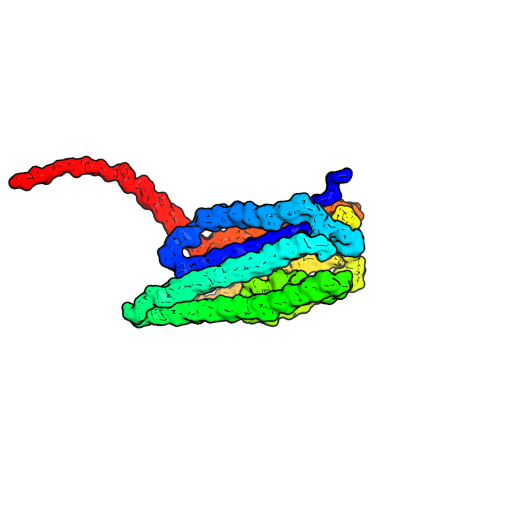2 11.923 1.00 51.50 192 ALA A N 1
ATOM 1631 C CA . ALA A 1 192 ? 9.289 -3.204 10.687 1.00 51.50 192 ALA A CA 1
ATOM 1632 C C . ALA A 1 192 ? 10.014 -2.692 9.432 1.00 51.50 192 ALA A C 1
ATOM 1634 O O . ALA A 1 192 ? 10.167 -3.475 8.511 1.00 51.50 192 ALA A O 1
ATOM 1635 N N . ILE A 1 193 ? 10.503 -1.447 9.389 1.00 50.03 193 ILE A N 1
ATOM 1636 C CA . ILE A 1 193 ? 11.261 -0.879 8.257 1.00 50.03 193 ILE A CA 1
ATOM 1637 C C . ILE A 1 193 ? 12.596 -1.591 8.065 1.00 50.03 193 ILE A C 1
ATOM 1639 O O . ILE A 1 193 ? 12.815 -2.093 6.967 1.00 50.03 193 ILE A O 1
ATOM 1643 N N . PRO A 1 194 ? 13.496 -1.681 9.064 1.00 60.22 194 PRO A N 1
ATOM 1644 C CA . PRO A 1 194 ? 14.740 -2.416 8.879 1.00 60.22 194 PRO A CA 1
ATOM 1645 C C . PRO A 1 194 ? 14.466 -3.892 8.577 1.00 60.22 194 PRO A C 1
ATOM 1647 O O . PRO A 1 194 ? 15.131 -4.456 7.718 1.00 60.22 194 PRO A O 1
ATOM 1650 N N . VAL A 1 195 ? 13.439 -4.500 9.182 1.00 61.94 195 VAL A N 1
ATOM 1651 C CA . VAL A 1 195 ? 13.039 -5.883 8.867 1.00 61.94 195 VAL A CA 1
ATOM 1652 C C . VAL A 1 195 ? 12.508 -6.023 7.434 1.00 61.94 195 VAL A C 1
ATOM 1654 O O . VAL A 1 195 ? 12.869 -6.977 6.753 1.00 61.94 195 VAL A O 1
ATOM 1657 N N . GLN A 1 196 ? 11.694 -5.087 6.944 1.00 63.38 196 GLN A N 1
ATOM 1658 C CA . GLN A 1 196 ? 11.189 -5.069 5.567 1.00 63.38 196 GLN A CA 1
ATOM 1659 C C . GLN A 1 196 ? 12.302 -4.786 4.568 1.00 63.38 196 GLN A C 1
ATOM 1661 O O . GLN A 1 196 ? 12.323 -5.408 3.517 1.00 63.38 196 GLN A O 1
ATOM 1666 N N . LEU A 1 197 ? 13.231 -3.885 4.887 1.00 60.38 197 LEU A N 1
ATOM 1667 C CA . LEU A 1 197 ? 14.369 -3.558 4.038 1.00 60.38 197 LEU A CA 1
ATOM 1668 C C . LEU A 1 197 ? 15.308 -4.759 3.929 1.00 60.38 197 LEU A C 1
ATOM 1670 O O . LEU A 1 197 ? 15.620 -5.188 2.824 1.00 60.38 197 LEU A O 1
ATOM 1674 N N . VAL A 1 198 ? 15.700 -5.347 5.062 1.00 72.56 198 VAL A N 1
ATOM 1675 C CA . VAL A 1 198 ? 16.509 -6.573 5.102 1.00 72.56 198 VAL A CA 1
ATOM 1676 C C . VAL A 1 198 ? 15.772 -7.715 4.406 1.00 72.56 198 VAL A C 1
ATOM 1678 O O . VAL A 1 198 ? 16.367 -8.412 3.595 1.00 72.56 198 VAL A O 1
ATOM 1681 N N . GLY A 1 199 ? 14.469 -7.869 4.645 1.00 73.56 199 GLY A N 1
ATOM 1682 C CA . GLY A 1 199 ? 13.629 -8.851 3.964 1.00 73.56 199 GLY A CA 1
ATOM 1683 C C . GLY A 1 199 ? 13.584 -8.642 2.451 1.00 73.56 199 GLY A C 1
ATOM 1684 O O . GLY A 1 199 ? 13.771 -9.595 1.704 1.00 73.56 199 GLY A O 1
ATOM 1685 N N . ALA A 1 200 ? 13.411 -7.404 1.986 1.00 69.75 200 ALA A N 1
ATOM 1686 C CA . ALA A 1 200 ? 13.427 -7.053 0.570 1.00 69.75 200 ALA A CA 1
ATOM 1687 C C . ALA A 1 200 ? 14.800 -7.326 -0.052 1.00 69.75 200 ALA A C 1
ATOM 1689 O O . ALA A 1 200 ? 14.863 -7.905 -1.131 1.00 69.75 200 ALA A O 1
ATOM 1690 N N . PHE A 1 201 ? 15.895 -6.998 0.641 1.00 71.19 201 PHE A N 1
ATOM 1691 C CA . PHE A 1 201 ? 17.241 -7.360 0.201 1.00 71.19 201 PHE A CA 1
ATOM 1692 C C . PHE A 1 201 ? 17.412 -8.877 0.112 1.00 71.19 201 PHE A C 1
ATOM 1694 O O . PHE A 1 201 ? 17.848 -9.358 -0.925 1.00 71.19 201 PHE A O 1
ATOM 1701 N N . ILE A 1 202 ? 17.022 -9.642 1.134 1.00 77.69 202 ILE A N 1
ATOM 1702 C CA . ILE A 1 202 ? 17.101 -11.113 1.128 1.00 77.69 202 ILE A CA 1
ATOM 1703 C C . ILE A 1 202 ? 16.276 -11.704 -0.021 1.00 77.69 202 ILE A C 1
ATOM 1705 O O . ILE A 1 202 ? 16.717 -12.642 -0.678 1.00 77.69 202 ILE A O 1
ATOM 1709 N N . VAL A 1 203 ? 15.095 -11.148 -0.286 1.00 77.50 203 VAL A N 1
ATOM 1710 C CA . VAL A 1 203 ? 14.203 -11.590 -1.364 1.00 77.50 203 VAL A CA 1
ATOM 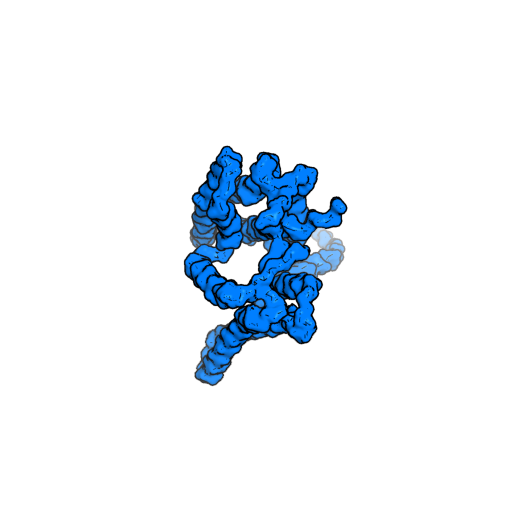1711 C C . VAL A 1 203 ? 14.762 -11.253 -2.748 1.00 77.50 203 VAL A C 1
ATOM 1713 O O . VAL A 1 203 ? 14.672 -12.082 -3.654 1.00 77.50 203 VAL A O 1
ATOM 1716 N N . LEU A 1 204 ? 15.326 -10.057 -2.930 1.00 76.31 204 LEU A N 1
ATOM 1717 C CA . LEU A 1 204 ? 15.813 -9.575 -4.226 1.00 76.31 204 LEU A CA 1
ATOM 1718 C C . LEU A 1 204 ? 17.233 -10.059 -4.550 1.00 76.31 204 LEU A C 1
ATOM 1720 O O . LEU A 1 204 ? 17.560 -10.217 -5.725 1.00 76.31 204 LEU A O 1
ATOM 1724 N N . CYS A 1 205 ? 18.070 -10.327 -3.541 1.00 82.19 205 CYS A N 1
ATOM 1725 C CA . CYS A 1 205 ? 19.464 -10.743 -3.727 1.00 82.19 205 CYS A CA 1
ATOM 1726 C C . CYS A 1 205 ? 19.611 -11.970 -4.641 1.00 82.19 205 CYS A C 1
ATOM 1728 O O . CYS A 1 205 ? 20.424 -11.892 -5.557 1.00 82.19 205 CYS A O 1
ATOM 1730 N N . PRO A 1 206 ? 18.843 -13.066 -4.487 1.00 84.44 206 PRO A N 1
ATOM 1731 C CA . PRO A 1 206 ? 18.967 -14.229 -5.367 1.00 84.44 206 PRO A CA 1
ATOM 1732 C C . PRO A 1 206 ? 18.712 -13.901 -6.840 1.00 84.44 206 PRO A C 1
ATOM 1734 O O . PRO A 1 206 ? 19.491 -14.306 -7.697 1.00 84.44 206 PRO A O 1
ATOM 1737 N N . ILE A 1 207 ? 17.689 -13.090 -7.131 1.00 80.00 207 ILE A N 1
ATOM 1738 C CA . ILE A 1 207 ? 17.371 -12.658 -8.502 1.00 80.00 207 ILE A CA 1
ATOM 1739 C C . ILE A 1 207 ? 18.523 -11.825 -9.088 1.00 80.00 207 ILE A C 1
ATOM 1741 O O . ILE A 1 207 ? 18.886 -11.997 -10.253 1.00 80.00 207 ILE A O 1
ATOM 1745 N N . LEU A 1 208 ? 19.112 -10.937 -8.280 1.00 78.19 208 LEU A N 1
ATOM 1746 C CA . LEU A 1 208 ? 20.232 -10.090 -8.698 1.00 78.19 208 LEU A CA 1
ATOM 1747 C C . LEU A 1 208 ? 21.523 -10.896 -8.910 1.00 78.19 208 LEU A C 1
ATOM 1749 O O . LEU A 1 208 ? 22.207 -10.685 -9.908 1.00 78.19 208 LEU A O 1
ATOM 1753 N N . ILE A 1 209 ? 21.836 -11.838 -8.013 1.00 86.00 209 ILE A N 1
ATOM 1754 C CA . ILE A 1 209 ? 23.034 -12.694 -8.079 1.00 86.00 209 ILE A CA 1
ATOM 1755 C C . ILE A 1 209 ? 22.972 -13.644 -9.281 1.00 86.00 209 ILE A C 1
ATOM 1757 O O . ILE A 1 209 ? 23.997 -13.928 -9.893 1.00 86.00 209 ILE A O 1
ATOM 1761 N N . TRP A 1 210 ? 21.786 -14.134 -9.645 1.00 89.94 210 TRP A N 1
ATOM 1762 C CA . TRP A 1 210 ? 21.621 -15.012 -10.808 1.00 89.94 210 TRP A CA 1
ATOM 1763 C C . TRP A 1 210 ? 21.588 -14.276 -12.148 1.00 89.94 210 TRP A C 1
ATOM 1765 O O . TRP A 1 210 ? 21.569 -14.935 -13.185 1.00 89.94 210 TRP A O 1
ATOM 1775 N N . HIS A 1 211 ? 21.618 -12.938 -12.139 1.00 88.44 211 HIS A N 1
ATOM 1776 C CA . HIS A 1 211 ? 21.471 -12.107 -13.336 1.00 88.44 211 HIS A CA 1
ATOM 1777 C C . HIS A 1 211 ? 20.181 -12.415 -14.121 1.00 88.44 211 HIS A C 1
ATOM 1779 O O . HIS A 1 211 ? 20.154 -12.356 -15.349 1.00 88.44 211 HIS A O 1
ATOM 1785 N N . ASP A 1 212 ? 19.093 -12.724 -13.408 1.00 86.00 212 ASP A N 1
ATOM 1786 C CA . ASP A 1 212 ? 17.796 -13.069 -14.007 1.00 86.00 212 ASP A CA 1
ATOM 1787 C C . ASP A 1 212 ? 16.926 -11.828 -14.302 1.00 86.00 212 ASP A C 1
ATOM 1789 O O . ASP A 1 212 ? 15.763 -11.954 -14.683 1.00 86.00 212 ASP A O 1
ATOM 1793 N N . VAL A 1 213 ? 17.469 -10.618 -14.132 1.00 81.69 213 VAL A N 1
ATOM 1794 C CA . VAL A 1 213 ? 16.789 -9.350 -14.435 1.00 81.69 213 VAL A CA 1
ATOM 1795 C C . VAL A 1 213 ? 17.155 -8.896 -15.843 1.00 81.69 213 VAL A C 1
ATOM 1797 O O . VAL A 1 213 ? 18.332 -8.704 -16.142 1.00 81.69 213 VAL A O 1
ATOM 1800 N N . ILE A 1 214 ? 16.149 -8.672 -16.688 1.00 78.62 214 ILE A N 1
ATOM 1801 C CA . ILE A 1 214 ? 16.316 -8.075 -18.014 1.00 78.62 214 ILE A CA 1
ATOM 1802 C C . ILE A 1 214 ? 15.732 -6.665 -18.001 1.00 78.62 214 ILE A C 1
ATOM 1804 O O . ILE A 1 214 ? 14.715 -6.378 -17.364 1.00 78.62 214 ILE A O 1
ATOM 1808 N N . TYR A 1 215 ? 16.409 -5.771 -18.708 1.00 77.56 215 TYR A N 1
ATOM 1809 C CA . TYR A 1 215 ? 15.896 -4.451 -19.021 1.00 77.56 215 TYR A CA 1
ATOM 1810 C C . TYR A 1 215 ? 14.977 -4.547 -20.243 1.00 77.56 215 TYR A C 1
ATOM 1812 O O . TYR A 1 215 ? 15.426 -4.977 -21.306 1.00 77.56 215 TYR A O 1
ATOM 1820 N N . LEU A 1 216 ? 13.701 -4.173 -20.104 1.00 69.56 216 LEU A N 1
ATOM 1821 C CA . LEU A 1 216 ? 12.756 -4.164 -21.223 1.00 69.56 216 LEU A CA 1
ATOM 1822 C C . LEU A 1 216 ? 12.834 -2.811 -21.950 1.00 69.56 216 LEU A C 1
ATOM 1824 O O . LEU A 1 216 ? 12.279 -1.830 -21.451 1.00 69.56 216 LEU A O 1
ATOM 1828 N N . PRO A 1 217 ? 13.448 -2.731 -23.147 1.00 68.31 217 PRO A N 1
ATOM 1829 C CA . PRO A 1 217 ? 13.697 -1.452 -23.814 1.00 68.31 217 PRO A CA 1
ATOM 1830 C C . PRO A 1 217 ? 12.414 -0.742 -24.262 1.00 68.31 217 PRO A C 1
ATOM 1832 O O . PRO A 1 217 ? 12.390 0.479 -24.347 1.00 68.31 217 PRO A O 1
ATOM 1835 N N . ASN A 1 218 ? 11.338 -1.494 -24.512 1.00 73.25 218 ASN A N 1
ATOM 1836 C CA . ASN A 1 218 ? 10.053 -0.938 -24.943 1.00 73.25 218 ASN A CA 1
ATOM 1837 C C . ASN A 1 218 ? 9.221 -0.360 -23.788 1.00 73.25 218 ASN A C 1
ATOM 1839 O O . ASN A 1 218 ? 8.276 0.381 -24.039 1.00 73.25 218 ASN A O 1
ATOM 1843 N N . GLU A 1 219 ? 9.534 -0.726 -22.543 1.00 60.78 219 GLU A N 1
ATOM 1844 C CA . GLU A 1 219 ? 8.739 -0.357 -21.363 1.00 60.78 219 GLU A CA 1
ATOM 1845 C C . GLU A 1 219 ? 9.570 0.361 -20.283 1.00 60.78 219 GLU A C 1
ATOM 1847 O O . GLU A 1 219 ? 9.022 0.809 -19.282 1.00 60.78 219 GLU A O 1
ATOM 1852 N N . TYR A 1 220 ? 10.881 0.518 -20.492 1.00 69.19 220 TYR A N 1
ATOM 1853 C CA . TYR A 1 220 ? 11.771 1.348 -19.675 1.00 69.19 220 TYR A CA 1
ATOM 1854 C C . TYR A 1 220 ? 11.906 0.935 -18.196 1.00 69.19 220 TYR A C 1
ATOM 1856 O O . TYR A 1 220 ? 12.282 1.753 -17.358 1.00 69.19 220 TYR A O 1
ATOM 1864 N N . TYR A 1 221 ? 11.668 -0.336 -17.854 1.00 67.00 221 TYR A N 1
ATOM 1865 C CA . TYR A 1 221 ? 11.890 -0.866 -16.503 1.00 67.00 221 TYR A CA 1
ATOM 1866 C C . TYR A 1 221 ? 12.659 -2.195 -16.502 1.00 67.00 221 TYR A C 1
ATOM 1868 O O . TYR A 1 221 ? 12.694 -2.936 -17.487 1.00 67.00 221 TYR A O 1
ATOM 1876 N N . CYS A 1 222 ? 13.282 -2.498 -15.361 1.00 71.88 222 CYS A N 1
ATOM 1877 C CA . CYS A 1 222 ? 13.951 -3.771 -15.101 1.00 71.88 222 CYS A CA 1
ATOM 1878 C C . CYS A 1 222 ? 12.965 -4.773 -14.499 1.00 71.88 222 CYS A C 1
ATOM 1880 O O . CYS A 1 222 ? 12.254 -4.446 -13.546 1.00 71.88 222 CYS A O 1
ATOM 1882 N N . PHE A 1 223 ? 12.939 -5.998 -15.020 1.00 74.69 223 PHE A N 1
ATOM 1883 C CA . PHE A 1 223 ? 12.033 -7.036 -14.535 1.00 74.69 223 PHE A CA 1
ATOM 1884 C C . PHE A 1 223 ? 12.671 -8.431 -14.605 1.00 74.69 223 PHE A C 1
ATOM 1886 O O . PHE A 1 223 ? 13.534 -8.655 -15.457 1.00 74.69 223 PHE A O 1
ATOM 1893 N N . PRO A 1 224 ? 12.273 -9.383 -13.737 1.00 79.06 224 PRO A N 1
ATOM 1894 C CA . PRO A 1 224 ? 12.682 -10.776 -13.876 1.00 79.06 224 PRO A CA 1
ATOM 1895 C C . PRO A 1 224 ? 12.275 -11.341 -15.242 1.00 79.06 224 PRO A C 1
ATOM 1897 O O . PRO A 1 224 ? 11.098 -11.350 -15.599 1.00 79.06 224 PRO A O 1
ATOM 1900 N N . ALA A 1 225 ? 13.245 -11.817 -16.009 1.00 81.19 225 ALA A N 1
ATOM 1901 C CA . ALA A 1 225 ? 13.020 -12.404 -17.322 1.00 81.19 225 ALA A CA 1
ATOM 1902 C C . ALA A 1 225 ? 12.083 -13.616 -17.244 1.00 81.19 225 ALA A C 1
ATOM 1904 O O . ALA A 1 225 ? 12.341 -14.547 -16.474 1.00 81.19 225 ALA A O 1
ATOM 1905 N N . PHE A 1 226 ? 11.037 -13.662 -18.078 1.00 80.31 226 PHE A N 1
ATOM 1906 C CA . PHE A 1 226 ? 10.144 -14.829 -18.124 1.00 80.31 226 PHE A CA 1
ATOM 1907 C C . PHE A 1 226 ? 10.769 -16.030 -18.840 1.00 80.31 226 PHE A C 1
ATOM 1909 O O . PHE A 1 226 ? 10.275 -17.152 -18.758 1.00 80.31 226 PHE A O 1
ATOM 1916 N N . THR A 1 227 ? 11.893 -15.814 -19.510 1.00 80.31 227 THR A N 1
ATOM 1917 C CA . THR A 1 227 ? 12.722 -16.875 -20.087 1.00 80.31 227 THR A CA 1
ATOM 1918 C C . THR A 1 227 ? 13.608 -17.578 -19.053 1.00 80.31 227 THR A C 1
ATOM 1920 O O . THR A 1 227 ? 14.103 -18.678 -19.307 1.00 80.31 227 THR A O 1
ATOM 1923 N N . LYS A 1 228 ? 13.823 -16.988 -17.869 1.00 87.00 228 LYS A N 1
ATOM 1924 C CA . LYS A 1 228 ? 14.705 -17.544 -16.834 1.00 87.00 228 LYS A CA 1
ATOM 1925 C C . LYS A 1 228 ? 13.896 -18.294 -15.777 1.00 87.00 228 LYS A C 1
ATOM 1927 O O . LYS A 1 228 ? 13.348 -17.711 -14.843 1.00 87.00 228 LYS A O 1
ATOM 1932 N N . THR A 1 229 ? 13.877 -19.625 -15.885 1.00 87.06 229 THR A N 1
ATOM 1933 C CA . THR A 1 229 ? 13.129 -20.526 -14.987 1.00 87.06 229 THR A CA 1
ATOM 1934 C C . THR A 1 229 ? 13.430 -20.284 -13.506 1.00 87.06 229 THR A C 1
ATOM 1936 O O . THR A 1 229 ? 12.525 -20.333 -12.678 1.00 87.06 229 THR A O 1
ATOM 1939 N N . ARG A 1 230 ? 14.696 -20.010 -13.164 1.00 90.44 230 ARG A N 1
ATOM 1940 C CA . ARG A 1 230 ? 15.150 -19.812 -11.779 1.00 90.44 230 ARG A CA 1
ATOM 1941 C C . ARG A 1 230 ? 14.526 -18.565 -11.151 1.00 90.44 230 ARG A C 1
ATOM 1943 O O . ARG A 1 230 ? 13.849 -18.687 -10.131 1.00 90.44 230 ARG A O 1
ATOM 1950 N N . GLY A 1 231 ? 14.675 -17.407 -11.792 1.00 84.94 231 GLY A N 1
ATOM 1951 C CA . GLY A 1 231 ? 14.078 -16.147 -11.351 1.00 84.94 231 GLY A CA 1
ATOM 1952 C C . GLY A 1 231 ? 12.557 -16.212 -11.210 1.00 84.94 231 GLY A C 1
ATOM 1953 O O . GLY A 1 231 ? 12.023 -15.742 -10.207 1.00 84.94 231 GLY A O 1
ATOM 1954 N N . ILE A 1 232 ? 11.856 -16.858 -12.148 1.00 84.62 232 ILE A N 1
ATOM 1955 C CA . ILE A 1 232 ? 10.392 -17.016 -12.073 1.00 84.62 232 ILE A CA 1
ATOM 1956 C C . ILE A 1 232 ? 9.980 -17.932 -10.926 1.00 84.62 232 ILE A C 1
ATOM 1958 O O . ILE A 1 232 ? 9.078 -17.578 -10.171 1.00 84.62 232 ILE A O 1
ATOM 1962 N N . LEU A 1 233 ? 10.612 -19.102 -10.779 1.00 88.25 233 LEU A N 1
ATOM 1963 C CA . LEU A 1 233 ? 10.292 -20.026 -9.688 1.00 88.25 233 LEU A CA 1
ATOM 1964 C C . LEU A 1 233 ? 10.538 -19.370 -8.330 1.00 88.25 233 LEU A C 1
ATOM 1966 O O . LEU A 1 233 ? 9.727 -19.527 -7.420 1.00 88.25 233 LEU A O 1
ATOM 1970 N N . TRP A 1 234 ? 11.609 -18.587 -8.211 1.00 87.81 234 TRP A N 1
ATOM 1971 C CA . TRP A 1 234 ? 11.890 -17.810 -7.012 1.00 87.81 234 TRP A CA 1
ATOM 1972 C C . TRP A 1 234 ? 10.846 -16.717 -6.766 1.00 87.81 234 TRP A C 1
ATOM 1974 O O . TRP A 1 234 ? 10.316 -16.621 -5.661 1.00 87.81 234 TRP A O 1
ATOM 1984 N N . ALA A 1 235 ? 10.488 -15.935 -7.787 1.00 82.44 235 ALA A N 1
ATOM 1985 C CA . ALA A 1 235 ? 9.452 -14.911 -7.684 1.00 82.44 235 ALA A CA 1
ATOM 1986 C C . ALA A 1 235 ? 8.086 -15.509 -7.311 1.00 82.44 235 ALA A C 1
ATOM 1988 O O . ALA A 1 235 ? 7.422 -14.994 -6.415 1.00 82.44 235 ALA A O 1
ATOM 1989 N N . LEU A 1 236 ? 7.688 -16.628 -7.927 1.00 84.00 236 LEU A N 1
ATOM 1990 C CA . LEU A 1 236 ? 6.465 -17.361 -7.583 1.00 84.00 236 LEU A CA 1
ATOM 1991 C C . LEU A 1 236 ? 6.516 -17.904 -6.153 1.00 84.00 236 LEU A C 1
ATOM 1993 O O . LEU A 1 236 ? 5.540 -17.785 -5.409 1.00 84.00 236 LEU A O 1
ATOM 1997 N N . PHE A 1 237 ? 7.651 -18.477 -5.751 1.00 86.12 237 PHE A N 1
ATOM 1998 C CA . PHE A 1 237 ? 7.838 -18.980 -4.398 1.00 86.12 237 PHE A CA 1
ATOM 1999 C C . PHE A 1 237 ? 7.738 -17.854 -3.371 1.00 86.12 237 PHE A C 1
ATOM 2001 O O . PHE A 1 237 ? 7.002 -18.001 -2.407 1.00 86.12 237 PHE A O 1
ATOM 2008 N N . ILE A 1 238 ? 8.392 -16.712 -3.573 1.00 83.75 238 ILE A N 1
ATOM 2009 C CA . ILE A 1 238 ? 8.317 -15.598 -2.624 1.00 83.75 238 ILE A CA 1
ATOM 2010 C C . ILE A 1 238 ? 6.946 -14.914 -2.632 1.00 83.75 238 ILE A C 1
ATOM 2012 O O . ILE A 1 238 ? 6.419 -14.610 -1.564 1.00 83.75 238 ILE A O 1
ATOM 2016 N N . ALA A 1 239 ? 6.360 -14.659 -3.803 1.00 77.94 239 ALA A N 1
ATOM 2017 C CA . ALA A 1 239 ? 5.115 -13.901 -3.906 1.00 77.94 239 ALA A CA 1
ATOM 2018 C C . ALA A 1 239 ? 3.883 -14.718 -3.491 1.00 77.94 239 ALA A C 1
ATOM 2020 O O . ALA A 1 239 ? 2.958 -14.170 -2.893 1.00 77.94 239 ALA A O 1
ATOM 2021 N N . TYR A 1 240 ? 3.871 -16.023 -3.779 1.00 78.38 240 TYR A N 1
ATOM 2022 C CA . TYR A 1 240 ? 2.721 -16.893 -3.521 1.00 78.38 240 TYR A CA 1
ATOM 2023 C C . TYR A 1 240 ? 3.055 -18.030 -2.557 1.00 78.38 240 TYR A C 1
ATOM 2025 O O . TYR A 1 240 ? 2.339 -18.229 -1.576 1.00 78.38 240 TYR A O 1
ATOM 2033 N N . GLY A 1 241 ? 4.146 -18.761 -2.798 1.00 80.19 241 GLY A N 1
ATOM 2034 C CA . GLY A 1 241 ? 4.497 -19.959 -2.028 1.00 80.19 241 GLY A CA 1
ATOM 2035 C C . GLY A 1 241 ? 4.731 -19.691 -0.538 1.00 80.19 241 GLY A C 1
ATOM 2036 O O . GLY A 1 241 ? 4.094 -20.309 0.313 1.00 80.19 241 GLY A O 1
ATOM 2037 N N . LEU A 1 242 ? 5.609 -18.746 -0.211 1.00 82.31 242 LEU A N 1
ATOM 2038 C CA . LEU A 1 242 ? 6.026 -18.416 1.145 1.00 82.31 242 LEU A CA 1
ATOM 2039 C C . LEU A 1 242 ? 4.867 -17.819 1.968 1.00 82.31 242 LEU A C 1
ATOM 2041 O O . LEU A 1 242 ? 4.630 -18.324 3.069 1.00 82.31 242 LEU A O 1
ATOM 2045 N N . PRO A 1 243 ? 4.082 -16.836 1.472 1.00 76.62 243 PRO A N 1
ATOM 2046 C CA . PRO A 1 243 ? 2.890 -16.365 2.171 1.00 76.62 243 PRO A CA 1
ATOM 2047 C C . PRO A 1 243 ? 1.876 -17.481 2.431 1.00 76.62 243 PRO A C 1
ATOM 2049 O O . PRO A 1 243 ? 1.380 -17.593 3.552 1.00 76.62 243 PRO A O 1
ATOM 2052 N N . LEU A 1 244 ? 1.598 -18.338 1.439 1.00 77.19 244 LEU A N 1
ATOM 2053 C CA . LEU A 1 244 ? 0.668 -19.461 1.598 1.00 77.19 244 LEU A CA 1
ATOM 2054 C C . LEU A 1 244 ? 1.170 -20.476 2.627 1.00 77.19 244 LEU A C 1
ATOM 2056 O O . LEU A 1 244 ? 0.395 -20.918 3.476 1.00 77.19 244 LEU A O 1
ATOM 2060 N N . LEU A 1 245 ? 2.460 -20.809 2.600 1.00 82.19 245 LEU A N 1
ATOM 2061 C CA . LEU A 1 245 ? 3.071 -21.729 3.553 1.00 82.19 245 LEU A CA 1
ATOM 2062 C C . LEU A 1 245 ? 2.983 -21.170 4.977 1.00 82.19 245 LEU A C 1
ATOM 2064 O O . LEU A 1 245 ? 2.496 -21.862 5.872 1.00 82.19 245 LEU A O 1
ATOM 2068 N N . LEU A 1 246 ? 3.353 -19.905 5.190 1.00 81.12 246 LEU A N 1
ATOM 2069 C CA . LEU A 1 246 ? 3.245 -19.248 6.497 1.00 81.12 246 LEU A CA 1
ATOM 2070 C C . LEU A 1 246 ? 1.798 -19.221 7.004 1.00 81.12 246 LEU A C 1
ATOM 2072 O O . LEU A 1 246 ? 1.538 -19.573 8.155 1.00 81.12 246 LEU A O 1
ATOM 2076 N N . LEU A 1 247 ? 0.845 -18.866 6.140 1.00 76.56 247 LEU A N 1
ATOM 2077 C CA . LEU A 1 247 ? -0.579 -18.870 6.471 1.00 76.56 247 LEU A CA 1
ATOM 2078 C C . LEU A 1 247 ? -1.082 -20.273 6.826 1.00 76.56 247 LEU A C 1
ATOM 2080 O O . LEU A 1 247 ? -1.812 -20.425 7.806 1.00 76.56 247 LEU A O 1
ATOM 2084 N N . SER A 1 248 ? -0.661 -21.298 6.082 1.00 77.25 248 SER A N 1
ATOM 2085 C CA . SER A 1 248 ? -1.035 -22.690 6.347 1.00 77.25 248 SER A CA 1
ATOM 2086 C C . SER A 1 248 ? -0.516 -23.177 7.704 1.00 77.25 248 SER A C 1
ATOM 2088 O O . SER A 1 248 ? -1.265 -23.797 8.460 1.00 77.25 248 SER A O 1
ATOM 2090 N N . LEU A 1 249 ? 0.720 -22.820 8.075 1.00 80.69 249 LEU A N 1
ATOM 2091 C CA . LEU A 1 249 ? 1.314 -23.170 9.367 1.00 80.69 249 LEU A CA 1
ATOM 2092 C C . LEU A 1 249 ? 0.611 -22.464 10.528 1.00 80.69 249 LEU A C 1
ATOM 2094 O O . LEU A 1 249 ? 0.315 -23.094 11.547 1.00 80.69 249 LEU A O 1
ATOM 2098 N N . ILE A 1 250 ? 0.307 -21.171 10.371 1.00 79.12 250 ILE A N 1
ATOM 2099 C CA . ILE A 1 250 ? -0.474 -20.405 11.350 1.00 79.12 250 ILE A CA 1
ATOM 2100 C C . ILE A 1 250 ? -1.847 -21.060 11.538 1.00 79.12 250 ILE A C 1
ATOM 2102 O O . ILE A 1 250 ? -2.281 -21.280 12.668 1.00 79.12 250 ILE A O 1
ATOM 2106 N N . TYR A 1 251 ? -2.509 -21.437 10.445 1.00 76.50 251 TYR A N 1
ATOM 2107 C CA . TYR A 1 251 ? -3.825 -22.065 10.492 1.00 76.50 251 TYR A CA 1
ATOM 2108 C C . TYR A 1 251 ? -3.800 -23.450 11.148 1.00 76.50 251 TYR A C 1
ATOM 2110 O O . TYR A 1 251 ? -4.655 -23.767 11.978 1.00 76.50 251 TYR A O 1
ATOM 2118 N N . LEU A 1 252 ? -2.795 -24.266 10.831 1.00 80.00 252 LEU A N 1
ATOM 2119 C CA . LEU A 1 252 ? -2.597 -25.578 11.439 1.00 80.00 252 LEU A CA 1
ATOM 2120 C C . LEU A 1 252 ? -2.376 -25.446 12.952 1.00 80.00 252 LEU A C 1
ATOM 2122 O O . LEU A 1 252 ? -3.019 -26.149 13.731 1.00 80.00 252 LEU A O 1
ATOM 2126 N N . ARG A 1 253 ? -1.550 -24.484 13.387 1.00 82.94 253 ARG A N 1
ATOM 2127 C CA . ARG A 1 253 ? -1.341 -24.177 14.813 1.00 82.94 253 ARG A CA 1
ATOM 2128 C C . ARG A 1 253 ? -2.627 -23.753 15.513 1.00 82.94 253 ARG A C 1
ATOM 2130 O O . ARG A 1 253 ? -2.921 -24.266 16.590 1.00 82.94 253 ARG A O 1
ATOM 2137 N N . ILE A 1 254 ? -3.401 -22.859 14.901 1.00 75.50 254 ILE A N 1
ATOM 2138 C CA . ILE A 1 254 ? -4.697 -22.412 15.426 1.00 75.50 254 ILE A CA 1
ATOM 2139 C C . ILE A 1 254 ? -5.666 -23.594 15.549 1.00 75.50 254 ILE A C 1
ATOM 2141 O O . ILE A 1 254 ? -6.321 -23.747 16.576 1.00 75.50 254 ILE A O 1
ATOM 2145 N N . THR A 1 255 ? -5.732 -24.458 14.538 1.00 77.12 255 THR A N 1
ATOM 2146 C CA . THR A 1 255 ? -6.632 -25.620 14.526 1.00 77.12 255 THR A CA 1
ATOM 2147 C C . THR A 1 255 ? -6.265 -26.625 15.618 1.00 77.12 255 THR A C 1
ATOM 2149 O O . THR A 1 255 ? -7.145 -27.094 16.340 1.00 77.12 255 THR A O 1
ATOM 2152 N N . ILE A 1 256 ? -4.969 -26.912 15.795 1.00 82.94 256 ILE A N 1
ATOM 2153 C CA . ILE A 1 256 ? -4.477 -27.754 16.895 1.00 82.94 256 ILE A CA 1
ATOM 2154 C C . ILE A 1 256 ? -4.848 -27.135 18.245 1.00 82.94 256 ILE A C 1
ATOM 2156 O O . ILE A 1 256 ? -5.380 -27.832 19.107 1.00 82.94 256 ILE A O 1
ATOM 2160 N N . PHE A 1 257 ? -4.622 -25.830 18.413 1.00 82.06 257 PHE A N 1
ATOM 2161 C CA . PHE A 1 257 ? -4.942 -25.119 19.649 1.00 82.06 257 PHE A CA 1
ATOM 2162 C C . PHE A 1 257 ? -6.440 -25.171 19.979 1.00 82.06 257 PHE A C 1
ATOM 2164 O O . PHE A 1 257 ? -6.801 -25.451 21.118 1.00 82.06 257 PHE A O 1
ATOM 2171 N N . ILE A 1 258 ? -7.319 -24.967 18.991 1.00 75.19 258 ILE A N 1
ATOM 2172 C CA . ILE A 1 258 ? -8.775 -25.064 19.181 1.00 75.19 258 ILE A CA 1
ATOM 2173 C C . ILE A 1 258 ? -9.176 -26.496 19.557 1.00 75.19 258 ILE A C 1
ATOM 2175 O O . ILE A 1 258 ? -9.985 -26.683 20.463 1.00 75.19 258 ILE A O 1
ATOM 2179 N N . ARG A 1 259 ? -8.592 -27.515 18.913 1.00 81.50 259 ARG A N 1
ATOM 2180 C CA . ARG A 1 259 ? -8.909 -28.927 19.186 1.00 81.50 259 ARG A CA 1
ATOM 2181 C C . ARG A 1 259 ? -8.487 -29.377 20.588 1.00 81.50 259 ARG A C 1
ATOM 2183 O O . ARG A 1 259 ? -9.112 -30.271 21.146 1.00 81.50 259 ARG A O 1
ATOM 2190 N N . GLN A 1 260 ? -7.441 -28.774 21.147 1.00 84.56 260 GLN A N 1
ATOM 2191 C CA . GLN A 1 260 ? -6.939 -29.084 22.490 1.00 84.56 260 GLN A CA 1
ATOM 2192 C C . GLN A 1 260 ? -7.735 -28.406 23.614 1.00 84.56 260 GLN A C 1
ATOM 2194 O O . GLN A 1 260 ? -7.500 -28.700 24.785 1.00 84.56 260 GLN A O 1
ATOM 2199 N N . GLN A 1 261 ? -8.668 -27.503 23.299 1.00 78.88 261 GLN A N 1
ATOM 2200 C CA . GLN A 1 261 ? -9.442 -26.819 24.327 1.00 78.88 261 GLN A CA 1
ATOM 2201 C C . GLN A 1 261 ? -10.623 -27.674 24.831 1.00 78.88 261 GLN A C 1
ATOM 2203 O O . GLN A 1 261 ? -11.416 -28.163 24.026 1.00 78.88 261 GLN A O 1
ATOM 2208 N N . PRO A 1 262 ? -10.767 -27.861 26.160 1.00 78.62 262 PRO A N 1
ATOM 2209 C CA . PRO A 1 262 ? -11.819 -28.696 26.736 1.00 78.62 262 PRO A CA 1
ATOM 2210 C C . PRO A 1 262 ? -13.212 -28.084 26.530 1.00 78.62 262 PRO A C 1
ATOM 2212 O O . PRO A 1 262 ? -13.376 -26.867 26.540 1.00 78.62 262 PRO A O 1
ATOM 2215 N N . HIS A 1 263 ? -14.234 -28.934 26.396 1.00 71.94 263 HIS A N 1
ATOM 2216 C CA . HIS A 1 263 ? -15.615 -28.528 26.084 1.00 71.94 263 HIS A CA 1
ATOM 2217 C C . HIS A 1 263 ? -16.295 -27.693 27.194 1.00 71.94 263 HIS A C 1
ATOM 2219 O O . HIS A 1 263 ? -17.216 -26.926 26.918 1.00 71.94 263 HIS A O 1
ATOM 2225 N N . ASN A 1 264 ? -15.803 -27.770 28.438 1.00 75.50 264 ASN A N 1
ATOM 2226 C CA . ASN A 1 264 ? -16.332 -27.047 29.603 1.00 75.50 264 ASN A CA 1
ATOM 2227 C C . ASN A 1 264 ? -15.680 -25.669 29.792 1.00 75.50 264 ASN A C 1
ATOM 2229 O O . ASN A 1 264 ? -15.053 -25.389 30.813 1.00 75.50 264 ASN A O 1
ATOM 2233 N N . GLN A 1 265 ? -15.811 -24.792 28.800 1.00 74.31 265 GLN A N 1
ATOM 2234 C CA . GLN A 1 265 ? -15.334 -23.414 28.910 1.00 74.31 265 GLN A CA 1
ATOM 2235 C C . GLN A 1 265 ? -16.434 -22.448 29.343 1.00 74.31 265 GLN A C 1
ATOM 2237 O O . GLN A 1 265 ? -17.600 -22.576 28.972 1.00 74.31 265 GLN A O 1
ATOM 2242 N N . THR A 1 266 ? -16.044 -21.435 30.117 1.00 81.50 266 THR A N 1
ATOM 2243 C CA . THR A 1 266 ? -16.956 -20.385 30.572 1.00 81.50 266 THR A CA 1
ATOM 2244 C C . THR A 1 266 ? -17.513 -19.582 29.390 1.00 81.50 266 THR A C 1
ATOM 2246 O O . THR A 1 266 ? -16.869 -19.413 28.350 1.00 81.50 266 THR A O 1
ATOM 2249 N N . LEU A 1 267 ? -18.716 -19.028 29.560 1.00 81.44 267 LEU A N 1
ATOM 2250 C CA . LEU A 1 267 ? -19.419 -18.223 28.549 1.00 81.44 267 LEU A CA 1
ATOM 2251 C C . LEU A 1 267 ? -18.560 -17.070 27.986 1.00 81.44 267 LEU A C 1
ATOM 2253 O O . LEU A 1 267 ? -18.616 -16.779 26.791 1.00 81.44 267 LEU A O 1
ATOM 2257 N N . MET A 1 268 ? -17.716 -16.452 28.823 1.00 73.75 268 MET A N 1
ATOM 2258 C CA . MET A 1 268 ? -16.765 -15.414 28.402 1.00 73.75 268 MET A CA 1
ATOM 2259 C C . MET A 1 268 ? -15.694 -15.935 27.434 1.00 73.75 268 MET A C 1
ATOM 2261 O O . MET A 1 268 ? -15.375 -15.257 26.455 1.00 73.75 268 MET A O 1
ATOM 2265 N N . VAL A 1 269 ? -15.153 -17.134 27.674 1.00 77.12 269 VAL A N 1
ATOM 2266 C CA . VAL A 1 269 ? -14.149 -17.751 26.793 1.00 77.12 269 VAL A CA 1
ATOM 2267 C C . VAL A 1 269 ? -14.782 -18.102 25.448 1.00 77.12 269 VAL A C 1
ATOM 2269 O O . VAL A 1 269 ? -14.215 -17.771 24.407 1.00 77.12 269 VAL A O 1
ATOM 2272 N N . ARG A 1 270 ? -16.013 -18.624 25.456 1.00 77.94 270 ARG A N 1
ATOM 2273 C CA . ARG A 1 270 ? -16.777 -18.930 24.238 1.00 77.94 270 ARG A CA 1
ATOM 2274 C C . ARG A 1 270 ? -17.027 -17.690 23.371 1.00 77.94 270 ARG A C 1
ATOM 2276 O O . ARG A 1 270 ? -16.856 -17.732 22.155 1.00 77.94 270 ARG A O 1
ATOM 2283 N N . GLN A 1 271 ? -17.362 -16.547 23.979 1.00 80.19 271 GLN A N 1
ATOM 2284 C CA . GLN A 1 271 ? -17.516 -15.284 23.243 1.00 80.19 271 GLN A CA 1
ATOM 2285 C C . GLN A 1 271 ? -16.200 -14.764 22.650 1.00 80.19 271 GLN A C 1
ATOM 2287 O O . GLN A 1 271 ? -16.216 -14.145 21.584 1.00 80.19 271 GLN A O 1
ATOM 2292 N N . ARG A 1 272 ? -15.065 -14.972 23.331 1.00 76.25 272 ARG A N 1
ATOM 2293 C CA . ARG A 1 272 ? -13.742 -14.596 22.813 1.00 76.25 272 ARG A CA 1
ATOM 2294 C C . ARG A 1 272 ? -13.352 -15.484 21.632 1.00 76.25 272 ARG A C 1
ATOM 2296 O O . ARG A 1 272 ? -13.040 -14.952 20.572 1.00 76.25 272 ARG A O 1
ATOM 2303 N N . GLN A 1 273 ? -13.521 -16.798 21.769 1.00 79.12 273 GLN A N 1
ATOM 2304 C CA . GLN A 1 273 ? -13.320 -17.758 20.681 1.00 79.12 273 GLN A CA 1
ATOM 2305 C C . GLN A 1 273 ? -14.172 -17.431 19.454 1.00 79.12 273 GLN A C 1
ATOM 2307 O O . GLN A 1 273 ? -13.672 -17.492 18.339 1.00 79.12 273 GLN A O 1
ATOM 2312 N N . GLN A 1 274 ? -15.436 -17.031 19.629 1.00 80.12 274 GLN A N 1
ATOM 2313 C CA . GLN A 1 274 ? -16.299 -16.650 18.506 1.00 80.12 274 GLN A CA 1
ATOM 2314 C C . GLN A 1 274 ? -15.728 -15.455 17.720 1.00 80.12 274 GLN A C 1
ATOM 2316 O O . GLN A 1 274 ? -15.795 -15.427 16.488 1.00 80.12 274 GLN A O 1
ATOM 2321 N N . ARG A 1 275 ? -15.153 -14.462 18.417 1.00 77.31 275 ARG A N 1
ATOM 2322 C CA . ARG A 1 275 ? -14.495 -13.310 17.775 1.00 77.31 275 ARG A CA 1
ATOM 2323 C C . ARG A 1 275 ? -13.235 -13.740 17.036 1.00 77.31 275 ARG A C 1
ATOM 2325 O O . ARG A 1 275 ? -13.052 -13.321 15.895 1.00 77.31 275 ARG A O 1
ATOM 2332 N N . ASP A 1 276 ? -12.426 -14.591 17.656 1.00 76.62 276 ASP A N 1
ATOM 2333 C CA . ASP A 1 276 ? -11.181 -15.091 17.073 1.00 76.62 276 ASP A CA 1
ATOM 2334 C C . ASP A 1 276 ? -11.471 -15.954 15.835 1.00 76.62 276 ASP A C 1
ATOM 2336 O O . ASP A 1 276 ? -10.876 -15.746 14.783 1.00 76.62 276 ASP A O 1
ATOM 2340 N N . LEU A 1 277 ? -12.480 -16.826 15.896 1.00 78.88 277 LEU A N 1
ATOM 2341 C CA . LEU A 1 277 ? -12.931 -17.654 14.775 1.00 78.88 277 LEU A CA 1
ATOM 2342 C C . LEU A 1 277 ? -13.491 -16.803 13.630 1.00 78.88 277 LEU A C 1
ATOM 2344 O O . LEU A 1 277 ? -13.194 -17.053 12.465 1.00 78.88 277 LEU A O 1
ATOM 2348 N N . THR A 1 278 ? -14.217 -15.729 13.952 1.00 79.06 278 THR A N 1
ATOM 2349 C CA . THR A 1 278 ? -14.663 -14.749 12.951 1.00 79.06 278 THR A CA 1
ATOM 2350 C C . THR A 1 278 ? -13.475 -14.024 12.309 1.00 79.06 278 THR A C 1
ATOM 2352 O O . THR A 1 278 ? -13.495 -13.758 11.108 1.00 79.06 278 THR A O 1
ATOM 2355 N N . ALA A 1 279 ? -12.432 -13.690 13.076 1.00 75.50 279 ALA A N 1
ATOM 2356 C CA . ALA A 1 279 ? -11.213 -13.091 12.536 1.00 75.50 279 ALA A CA 1
ATOM 2357 C C . ALA A 1 279 ? -10.469 -14.071 11.612 1.00 75.50 279 ALA A C 1
ATOM 2359 O O . ALA A 1 279 ? -10.102 -13.695 10.501 1.00 75.50 279 ALA A O 1
ATOM 2360 N N . ILE A 1 280 ? -10.342 -15.337 12.017 1.00 75.56 280 ILE A N 1
ATOM 2361 C CA . ILE A 1 280 ? -9.739 -16.413 11.219 1.00 75.56 280 ILE A CA 1
ATOM 2362 C C . ILE A 1 280 ? -10.510 -16.630 9.916 1.00 75.56 280 ILE A C 1
ATOM 2364 O O . ILE A 1 280 ? -9.904 -16.690 8.850 1.00 75.56 280 ILE A O 1
ATOM 2368 N N . GLN A 1 281 ? -11.843 -16.681 9.971 1.00 80.69 281 GLN A N 1
ATOM 2369 C CA . GLN A 1 281 ? -12.679 -16.828 8.781 1.00 80.69 281 GLN A CA 1
ATOM 2370 C C . GLN A 1 281 ? -12.443 -15.684 7.785 1.00 80.69 281 GLN A C 1
ATOM 2372 O O . GLN A 1 281 ? -12.390 -15.914 6.583 1.00 80.69 281 GLN A O 1
ATOM 2377 N N . ARG A 1 282 ? -12.248 -14.449 8.261 1.00 78.81 282 ARG A N 1
ATOM 2378 C CA . ARG A 1 282 ? -11.942 -13.302 7.387 1.00 78.81 282 ARG A CA 1
ATOM 2379 C C . ARG A 1 282 ? -10.570 -13.409 6.753 1.00 78.81 282 ARG A C 1
ATOM 2381 O O . ARG A 1 282 ? -10.447 -13.131 5.567 1.00 78.81 282 ARG A O 1
ATOM 2388 N N . ILE A 1 283 ? -9.565 -13.825 7.523 1.00 76.81 283 ILE A N 1
ATOM 2389 C CA . ILE A 1 283 ? -8.228 -14.099 6.988 1.00 76.81 283 ILE A CA 1
ATOM 2390 C C . ILE A 1 283 ? -8.343 -15.158 5.889 1.00 76.81 283 ILE A C 1
ATOM 2392 O O . ILE A 1 283 ? -7.838 -14.942 4.797 1.00 76.81 283 ILE A O 1
ATOM 2396 N N . PHE A 1 284 ? -9.093 -16.237 6.123 1.00 79.69 284 PHE A N 1
ATOM 2397 C CA . PHE A 1 284 ? -9.309 -17.285 5.128 1.00 79.69 284 PHE A CA 1
ATOM 2398 C C . PHE A 1 284 ? -9.987 -16.767 3.853 1.00 79.69 284 PHE A C 1
ATOM 2400 O O . PHE A 1 284 ? -9.522 -17.061 2.757 1.00 79.69 284 PHE A O 1
ATOM 2407 N N . ILE A 1 285 ? -11.040 -15.951 3.973 1.00 83.06 285 ILE A N 1
ATOM 2408 C CA . ILE A 1 285 ? -11.712 -15.361 2.803 1.00 83.06 285 ILE A CA 1
ATOM 2409 C C . ILE A 1 285 ? -10.762 -14.417 2.050 1.00 83.06 285 ILE A C 1
ATOM 2411 O O . ILE A 1 285 ? -10.730 -14.453 0.825 1.00 83.06 285 ILE A O 1
ATOM 2415 N N . ASN A 1 286 ? -9.973 -13.592 2.749 1.00 78.12 286 ASN A N 1
ATOM 2416 C CA . ASN A 1 286 ? -8.991 -12.710 2.111 1.00 78.12 286 ASN A CA 1
ATOM 2417 C C . ASN A 1 286 ? -7.922 -13.518 1.359 1.00 78.12 286 ASN A C 1
ATOM 2419 O O . ASN A 1 286 ? -7.602 -13.196 0.221 1.00 78.12 286 ASN A O 1
ATOM 2423 N N . VAL A 1 287 ? -7.401 -14.583 1.972 1.00 77.06 287 VAL A N 1
ATOM 2424 C CA . VAL A 1 287 ? -6.385 -15.458 1.367 1.00 77.06 287 VAL A CA 1
ATOM 2425 C C . VAL A 1 287 ? -6.951 -16.210 0.166 1.00 77.06 287 VAL A C 1
ATOM 2427 O O . VAL A 1 287 ? -6.320 -16.238 -0.886 1.00 77.06 287 VAL A O 1
ATOM 2430 N N . GLY A 1 288 ? -8.159 -16.766 0.289 1.00 83.31 288 GLY A N 1
ATOM 2431 C CA . GLY A 1 288 ? -8.843 -17.432 -0.817 1.00 83.31 288 GLY A CA 1
ATOM 2432 C C . GLY A 1 288 ? -9.109 -16.482 -1.985 1.00 83.31 288 GLY A C 1
ATOM 2433 O O . GLY A 1 288 ? -8.894 -16.850 -3.135 1.00 83.31 288 GLY A O 1
ATOM 2434 N N . LEU A 1 289 ? -9.498 -15.236 -1.703 1.00 81.25 289 LEU A N 1
ATOM 2435 C CA . LEU A 1 289 ? -9.693 -14.224 -2.737 1.00 81.25 289 LEU A CA 1
ATOM 2436 C C . LEU A 1 289 ? -8.378 -13.857 -3.432 1.00 81.25 289 LEU A C 1
ATOM 2438 O O . LEU A 1 289 ? -8.341 -13.773 -4.654 1.00 81.25 289 LEU A O 1
ATOM 2442 N N . LEU A 1 290 ? -7.297 -13.690 -2.668 1.00 76.81 290 LEU A N 1
ATOM 2443 C CA . LEU A 1 290 ? -5.967 -13.388 -3.199 1.00 76.81 290 LEU A CA 1
ATOM 2444 C C . LEU A 1 290 ? -5.451 -14.523 -4.095 1.00 76.81 290 LEU A C 1
ATOM 2446 O O . LEU A 1 290 ? -4.848 -14.264 -5.133 1.00 76.81 290 LEU A O 1
ATOM 2450 N N . PHE A 1 291 ? -5.763 -15.774 -3.743 1.00 81.94 291 PHE A N 1
ATOM 2451 C CA . PHE A 1 291 ? -5.479 -16.934 -4.582 1.00 81.94 291 PHE A CA 1
ATOM 2452 C C . PHE A 1 291 ? -6.264 -16.886 -5.896 1.00 81.94 291 PHE A C 1
ATOM 2454 O O . PHE A 1 291 ? -5.661 -16.949 -6.962 1.00 81.94 291 PHE A O 1
ATOM 2461 N N . VAL A 1 292 ? -7.589 -16.702 -5.836 1.00 85.88 292 VAL A N 1
ATOM 2462 C CA . VAL A 1 292 ? -8.454 -16.637 -7.030 1.00 85.88 292 VAL A CA 1
ATOM 2463 C C . VAL A 1 292 ? -8.037 -15.501 -7.967 1.00 85.88 292 VAL A C 1
ATOM 2465 O O . VAL A 1 292 ? -7.959 -15.702 -9.177 1.00 85.88 292 VAL A O 1
ATOM 2468 N N . LEU A 1 293 ? -7.719 -14.328 -7.416 1.00 80.00 293 LEU A N 1
ATOM 2469 C CA . LEU A 1 293 ? -7.255 -13.172 -8.185 1.00 80.00 293 LEU A CA 1
ATOM 2470 C C . LEU A 1 293 ? -5.842 -13.360 -8.758 1.00 80.00 293 LEU A C 1
ATOM 2472 O O . LEU A 1 293 ? -5.517 -12.765 -9.782 1.00 80.00 293 LEU A O 1
ATOM 2476 N N . GLY A 1 294 ? -5.013 -14.200 -8.133 1.00 78.88 294 GLY A N 1
ATOM 2477 C CA . GLY A 1 294 ? -3.676 -14.540 -8.616 1.00 78.88 294 GLY A CA 1
ATOM 2478 C C . GLY A 1 294 ? -3.656 -15.545 -9.774 1.00 78.88 294 GLY A C 1
ATOM 2479 O O . GLY A 1 294 ? -2.689 -15.553 -10.536 1.00 78.88 294 GLY A O 1
ATOM 2480 N N . ILE A 1 295 ? -4.709 -16.359 -9.949 1.00 85.19 295 ILE A N 1
ATOM 2481 C CA . ILE A 1 295 ? -4.769 -17.410 -10.985 1.00 85.19 295 ILE A CA 1
ATOM 2482 C C . ILE A 1 295 ? -4.500 -16.856 -12.394 1.00 85.19 295 ILE A C 1
ATOM 2484 O O . ILE A 1 295 ? -3.628 -17.413 -13.061 1.00 85.19 295 ILE A O 1
ATOM 2488 N N . PRO A 1 296 ? -5.146 -15.765 -12.861 1.00 84.44 296 PRO A N 1
ATOM 2489 C CA . PRO A 1 296 ? -4.871 -15.211 -14.187 1.00 84.44 296 PRO A CA 1
ATOM 2490 C C . PRO A 1 296 ? -3.391 -14.868 -14.394 1.00 84.44 296 PRO A C 1
ATOM 2492 O O . PRO A 1 296 ? -2.810 -15.226 -15.417 1.00 84.44 296 PRO A O 1
ATOM 2495 N N . GLY A 1 297 ? -2.748 -14.257 -13.394 1.00 85.06 297 GLY A N 1
ATOM 2496 C CA . GLY A 1 297 ? -1.323 -13.934 -13.452 1.00 85.06 297 GLY A CA 1
ATOM 2497 C C . GLY A 1 297 ? -0.450 -15.182 -13.583 1.00 85.06 297 GLY A C 1
ATOM 2498 O O . GLY A 1 297 ? 0.408 -15.253 -14.460 1.00 85.06 297 GLY A O 1
ATOM 2499 N N . VAL A 1 298 ? -0.723 -16.209 -12.775 1.00 84.69 298 VAL A N 1
ATOM 2500 C CA . VAL A 1 298 ? -0.008 -17.492 -12.846 1.00 84.69 298 VAL A CA 1
ATOM 2501 C C . VAL A 1 298 ? -0.240 -18.193 -14.189 1.00 84.69 298 VAL A C 1
ATOM 2503 O O . VAL A 1 298 ? 0.706 -18.722 -14.763 1.00 84.69 298 VAL A O 1
ATOM 2506 N N . THR A 1 299 ? -1.458 -18.160 -14.740 1.00 87.50 299 THR A N 1
ATOM 2507 C CA . THR A 1 299 ? -1.737 -18.762 -16.056 1.00 87.50 299 THR A CA 1
ATOM 2508 C C . THR A 1 299 ? -0.972 -18.074 -17.181 1.00 87.50 299 THR A C 1
ATOM 2510 O O . THR A 1 299 ? -0.388 -18.758 -18.018 1.00 87.50 299 THR A O 1
ATOM 2513 N N . VAL A 1 300 ? -0.896 -16.739 -17.166 1.00 85.75 300 VAL A N 1
ATOM 2514 C CA . VAL A 1 300 ? -0.109 -15.968 -18.137 1.00 85.75 300 VAL A CA 1
ATOM 2515 C C . VAL A 1 300 ? 1.380 -16.287 -17.995 1.00 85.75 300 VAL A C 1
ATOM 2517 O O . VAL A 1 300 ? 2.051 -16.499 -19.001 1.00 85.75 300 VAL A O 1
ATOM 2520 N N . LEU A 1 301 ? 1.889 -16.404 -16.764 1.00 83.88 301 LEU A N 1
ATOM 2521 C CA . LEU A 1 301 ? 3.275 -16.814 -16.513 1.00 83.88 301 LEU A CA 1
ATOM 2522 C C . LEU A 1 301 ? 3.575 -18.210 -17.069 1.00 83.88 301 LEU A C 1
ATOM 2524 O O . LEU A 1 301 ? 4.591 -18.386 -17.736 1.00 83.88 301 LEU A O 1
ATOM 2528 N N . ILE A 1 302 ? 2.691 -19.186 -16.844 1.00 85.31 302 ILE A N 1
ATOM 2529 C CA . ILE A 1 302 ? 2.838 -20.548 -17.381 1.00 85.31 302 ILE A CA 1
ATOM 2530 C C . ILE A 1 302 ? 2.809 -20.532 -18.914 1.00 85.31 302 ILE A C 1
ATOM 2532 O O . ILE A 1 302 ? 3.623 -21.200 -19.545 1.00 85.31 302 ILE A O 1
ATOM 2536 N N . MET A 1 303 ? 1.920 -19.747 -19.528 1.00 87.12 303 MET A N 1
ATOM 2537 C CA . MET A 1 303 ? 1.870 -19.606 -20.987 1.00 87.12 303 MET A CA 1
ATOM 2538 C C . MET A 1 303 ? 3.158 -18.997 -21.553 1.00 87.12 303 MET A C 1
ATOM 2540 O O . MET A 1 303 ? 3.699 -19.524 -22.524 1.00 87.12 303 MET A O 1
ATOM 2544 N N . CYS A 1 304 ? 3.678 -17.922 -20.950 1.00 83.75 304 CYS A N 1
ATOM 2545 C CA . CYS A 1 304 ? 4.964 -17.334 -21.342 1.00 83.75 304 CYS A CA 1
ATOM 2546 C C . CYS A 1 304 ? 6.109 -18.342 -21.184 1.00 83.75 304 CYS A C 1
ATOM 2548 O O . CYS A 1 304 ? 6.966 -18.442 -22.059 1.00 83.75 304 CYS A O 1
ATOM 2550 N N . PHE A 1 305 ? 6.085 -19.125 -20.103 1.00 84.25 305 PHE A N 1
ATOM 2551 C CA . PHE A 1 305 ? 7.086 -20.147 -19.824 1.00 84.25 305 PHE A CA 1
ATOM 2552 C C . PHE A 1 305 ? 7.095 -21.271 -20.870 1.00 84.25 305 PHE A C 1
ATOM 2554 O O . PHE A 1 305 ? 8.156 -21.619 -21.377 1.00 84.25 305 PHE A O 1
ATOM 2561 N N . ILE A 1 306 ? 5.924 -21.814 -21.223 1.00 87.50 306 ILE A N 1
ATOM 2562 C CA . ILE A 1 306 ? 5.796 -22.893 -22.220 1.00 87.50 306 ILE A CA 1
ATOM 2563 C C . ILE A 1 306 ? 6.220 -22.408 -23.608 1.00 87.50 306 ILE A C 1
ATOM 2565 O O . ILE A 1 306 ? 6.904 -23.127 -24.331 1.00 87.50 306 ILE A O 1
ATOM 2569 N N . ASN A 1 307 ? 5.824 -21.189 -23.978 1.00 89.50 307 ASN A N 1
ATOM 2570 C CA . ASN A 1 307 ? 6.099 -20.655 -25.308 1.00 89.50 307 ASN A CA 1
ATOM 2571 C C . ASN A 1 307 ? 7.535 -20.137 -25.463 1.00 89.50 307 ASN A C 1
ATOM 2573 O O . ASN A 1 307 ? 7.988 -19.963 -26.589 1.00 89.50 307 ASN A O 1
ATOM 2577 N N . GLY A 1 308 ? 8.236 -19.842 -24.362 1.00 86.06 308 GLY A N 1
ATOM 2578 C CA . GLY A 1 308 ? 9.572 -19.239 -24.388 1.00 86.06 308 GLY A CA 1
ATOM 2579 C C . GLY A 1 308 ? 9.614 -17.829 -24.994 1.00 86.06 308 GLY A C 1
ATOM 2580 O O . GLY A 1 308 ? 10.694 -17.325 -25.290 1.00 86.06 308 GLY A O 1
ATOM 2581 N N . ILE A 1 309 ? 8.451 -17.198 -25.196 1.00 85.31 309 ILE A N 1
ATOM 2582 C CA . ILE A 1 309 ? 8.303 -15.879 -25.819 1.00 85.31 309 ILE A CA 1
ATOM 2583 C C . ILE A 1 309 ? 7.773 -14.898 -24.775 1.00 85.31 309 ILE A C 1
ATOM 2585 O O . ILE A 1 309 ? 6.743 -15.132 -24.138 1.00 85.31 309 ILE A O 1
ATOM 2589 N N . GLU A 1 310 ? 8.471 -13.775 -24.628 1.00 79.06 310 GLU A N 1
ATOM 2590 C CA . GLU A 1 310 ? 8.090 -12.691 -23.727 1.00 79.06 310 GLU A CA 1
ATOM 2591 C C . GLU A 1 310 ? 7.141 -11.729 -24.454 1.00 79.06 310 GLU A C 1
ATOM 2593 O O . GLU A 1 310 ? 7.545 -10.969 -25.334 1.00 79.06 310 GLU A O 1
ATOM 2598 N N . TYR A 1 311 ? 5.856 -11.755 -24.097 1.00 82.06 311 TYR A N 1
ATOM 2599 C CA . TYR A 1 311 ? 4.873 -10.821 -24.645 1.00 82.06 311 TYR A CA 1
ATOM 2600 C C . TYR A 1 311 ? 4.798 -9.559 -23.772 1.00 82.06 311 TYR A C 1
ATOM 2602 O O . TYR A 1 311 ? 4.450 -9.673 -22.596 1.00 82.06 311 TYR A O 1
ATOM 2610 N N . PRO A 1 312 ? 5.007 -8.341 -24.311 1.00 78.88 312 PRO A N 1
ATOM 2611 C CA . PRO A 1 312 ? 4.836 -7.091 -23.556 1.00 78.88 312 PRO A CA 1
ATOM 2612 C C . PRO A 1 312 ? 3.461 -6.985 -22.874 1.00 78.88 312 PRO A C 1
ATOM 2614 O O . PRO A 1 312 ? 3.335 -6.522 -21.741 1.00 78.88 312 PRO A O 1
ATOM 2617 N N . LEU A 1 313 ? 2.422 -7.509 -23.535 1.00 80.00 313 LEU A N 1
ATOM 2618 C CA . LEU A 1 313 ? 1.059 -7.567 -23.006 1.00 80.00 313 LEU A CA 1
ATOM 2619 C C . LEU A 1 313 ? 0.961 -8.383 -21.703 1.00 80.00 313 LEU A C 1
ATOM 2621 O O . LEU A 1 313 ? 0.192 -8.019 -20.817 1.00 80.00 313 LEU A O 1
ATOM 2625 N N . ALA A 1 314 ? 1.749 -9.454 -21.562 1.00 81.81 314 ALA A N 1
ATOM 2626 C CA . ALA A 1 314 ? 1.741 -10.306 -20.374 1.00 81.81 314 ALA A CA 1
ATOM 2627 C C . ALA A 1 314 ? 2.162 -9.526 -19.123 1.00 81.81 314 ALA A C 1
ATOM 2629 O O . ALA A 1 314 ? 1.522 -9.647 -18.078 1.00 81.81 314 ALA A O 1
ATOM 2630 N N . TYR A 1 315 ? 3.177 -8.665 -19.246 1.00 76.88 315 TYR A N 1
ATOM 2631 C CA . TYR A 1 315 ? 3.608 -7.794 -18.155 1.00 76.88 315 TYR A CA 1
ATOM 2632 C C . TYR A 1 315 ? 2.507 -6.817 -17.749 1.00 76.88 315 TYR A C 1
ATOM 2634 O O . TYR A 1 315 ? 2.216 -6.675 -16.565 1.00 76.88 315 TYR A O 1
ATOM 2642 N N . ARG A 1 316 ? 1.840 -6.188 -18.722 1.00 79.88 316 ARG A N 1
ATOM 2643 C CA . ARG A 1 316 ? 0.743 -5.247 -18.453 1.00 79.88 316 ARG A CA 1
ATOM 2644 C C . ARG A 1 316 ? -0.437 -5.930 -17.766 1.00 79.88 316 ARG A C 1
ATOM 2646 O O . ARG A 1 316 ? -0.977 -5.383 -16.811 1.00 79.88 316 ARG A O 1
ATOM 2653 N N . ILE A 1 317 ? -0.807 -7.132 -18.209 1.00 79.94 317 ILE A N 1
ATOM 2654 C CA . ILE A 1 317 ? -1.878 -7.925 -17.588 1.00 79.94 317 ILE A CA 1
ATOM 2655 C C . ILE A 1 317 ? -1.515 -8.290 -16.145 1.00 79.94 317 ILE A C 1
ATOM 2657 O O . ILE A 1 317 ? -2.355 -8.146 -15.259 1.00 79.94 317 ILE A O 1
ATOM 2661 N N . LEU A 1 318 ? -0.274 -8.717 -15.891 1.00 79.12 318 LEU A N 1
ATOM 2662 C CA . LEU A 1 318 ? 0.210 -9.020 -14.540 1.00 79.12 318 LEU A CA 1
ATOM 2663 C C . LEU A 1 318 ? 0.145 -7.792 -13.622 1.00 79.12 318 LEU A C 1
ATOM 2665 O O . LEU A 1 318 ? -0.380 -7.882 -12.512 1.00 79.12 318 LEU A O 1
ATOM 2669 N N . TRP A 1 319 ? 0.609 -6.640 -14.109 1.00 77.00 319 TRP A N 1
ATOM 2670 C CA . TRP A 1 319 ? 0.569 -5.375 -13.376 1.00 77.00 319 TRP A CA 1
ATOM 2671 C C . TRP A 1 319 ? -0.860 -4.927 -13.069 1.00 77.00 319 TRP A C 1
ATOM 2673 O O . TRP A 1 319 ? -1.209 -4.731 -11.905 1.00 77.00 319 TRP A O 1
ATOM 2683 N N . VAL A 1 320 ? -1.726 -4.847 -14.081 1.00 75.50 320 VAL A N 1
ATOM 2684 C CA . VAL A 1 320 ? -3.141 -4.487 -13.890 1.00 75.50 320 VAL A CA 1
ATOM 2685 C C . VAL A 1 320 ? -3.825 -5.475 -12.943 1.00 75.50 320 VAL A C 1
ATOM 2687 O O . VAL A 1 320 ? -4.571 -5.063 -12.057 1.00 75.50 320 VAL A O 1
ATOM 2690 N N . GLY A 1 321 ? -3.527 -6.771 -13.069 1.00 74.75 321 GLY A N 1
ATOM 2691 C CA . GLY A 1 321 ? -4.022 -7.810 -12.170 1.00 74.75 321 GLY A CA 1
ATOM 2692 C C . GLY A 1 321 ? -3.628 -7.568 -10.712 1.00 74.75 321 GLY A C 1
ATOM 2693 O O . GLY A 1 321 ? -4.478 -7.680 -9.824 1.00 74.75 321 GLY A O 1
ATOM 2694 N N . SER A 1 322 ? -2.376 -7.177 -10.448 1.00 72.38 322 SER A N 1
ATOM 2695 C CA . SER A 1 322 ? -1.933 -6.834 -9.090 1.00 72.38 322 SER A CA 1
ATOM 2696 C C . SER A 1 322 ? -2.642 -5.600 -8.521 1.00 72.38 322 SER A C 1
ATOM 2698 O O . SER A 1 322 ? -3.111 -5.646 -7.384 1.00 72.38 322 SER A O 1
ATOM 2700 N N . GLU A 1 323 ? -2.825 -4.543 -9.315 1.00 75.62 323 GLU A N 1
ATOM 2701 C CA . GLU A 1 323 ? -3.493 -3.310 -8.874 1.00 75.62 323 GLU A CA 1
ATOM 2702 C C . GLU A 1 323 ? -4.977 -3.542 -8.572 1.00 75.62 323 GLU A C 1
ATOM 2704 O O . GLU A 1 323 ? -5.489 -3.159 -7.515 1.00 75.62 323 GLU A O 1
ATOM 2709 N N . VAL A 1 324 ? -5.670 -4.254 -9.466 1.00 76.12 324 VAL A N 1
ATOM 2710 C CA . VAL A 1 324 ? -7.066 -4.658 -9.259 1.00 76.12 324 VAL A CA 1
ATOM 2711 C C . VAL A 1 324 ? -7.188 -5.515 -7.999 1.00 76.12 324 VAL A C 1
ATOM 2713 O O . VAL A 1 324 ? -8.119 -5.325 -7.214 1.00 76.12 324 VAL A O 1
ATOM 2716 N N . SER A 1 325 ? -6.224 -6.404 -7.747 1.00 72.62 325 SER A N 1
ATOM 2717 C CA . SER A 1 325 ? -6.208 -7.219 -6.531 1.00 72.62 325 SER A CA 1
ATOM 2718 C C . SER A 1 325 ? -6.088 -6.367 -5.268 1.00 72.62 325 SER A C 1
ATOM 2720 O O . SER A 1 325 ? -6.858 -6.552 -4.323 1.00 72.62 325 SER A O 1
ATOM 2722 N N . MET A 1 326 ? -5.192 -5.379 -5.263 1.00 70.94 326 MET A N 1
ATOM 2723 C CA . MET A 1 326 ? -5.021 -4.453 -4.138 1.00 70.94 326 MET A CA 1
ATOM 2724 C C . MET A 1 326 ? -6.267 -3.591 -3.898 1.00 70.94 326 MET A C 1
ATOM 2726 O O . MET A 1 326 ? -6.671 -3.383 -2.746 1.00 70.94 326 MET A O 1
ATOM 2730 N N . ALA A 1 327 ? -6.928 -3.140 -4.966 1.00 70.19 327 ALA A N 1
ATOM 2731 C CA . ALA A 1 327 ? -8.185 -2.404 -4.875 1.00 70.19 327 ALA A CA 1
ATOM 2732 C C . ALA A 1 327 ? -9.308 -3.266 -4.270 1.00 70.19 327 ALA A C 1
ATOM 2734 O O . ALA A 1 327 ? -9.986 -2.836 -3.330 1.00 70.19 327 ALA A O 1
ATOM 2735 N N . ILE A 1 328 ? -9.473 -4.507 -4.744 1.00 74.56 328 ILE A N 1
ATOM 2736 C CA . ILE A 1 328 ? -10.486 -5.442 -4.234 1.00 74.56 328 ILE A CA 1
ATOM 2737 C C . ILE A 1 328 ? -10.239 -5.763 -2.754 1.00 74.56 328 ILE A C 1
ATOM 2739 O O . ILE A 1 328 ? -11.177 -5.706 -1.956 1.00 74.56 328 ILE A O 1
ATOM 2743 N N . LEU A 1 329 ? -8.993 -6.037 -2.358 1.00 71.12 329 LEU A N 1
ATOM 2744 C CA . LEU A 1 329 ? -8.630 -6.296 -0.958 1.00 71.12 329 LEU A CA 1
ATOM 2745 C C . LEU A 1 329 ? -8.925 -5.086 -0.060 1.00 71.12 329 LEU A C 1
ATOM 2747 O O . LEU A 1 329 ? -9.430 -5.239 1.057 1.00 71.12 329 LEU A O 1
ATOM 2751 N N . SER A 1 330 ? -8.671 -3.874 -0.559 1.00 71.25 330 SER A N 1
ATOM 2752 C CA . SER A 1 330 ? -8.973 -2.628 0.156 1.00 71.25 330 SER A CA 1
ATOM 2753 C C . SER A 1 330 ? -10.477 -2.466 0.395 1.00 71.25 330 SER A C 1
ATOM 2755 O O . SER A 1 330 ? -10.904 -2.175 1.515 1.00 71.25 330 SER A O 1
ATOM 2757 N N . ILE A 1 331 ? -11.298 -2.729 -0.627 1.00 74.31 331 ILE A N 1
ATOM 2758 C CA . ILE A 1 331 ? -12.765 -2.714 -0.525 1.00 74.31 331 ILE A CA 1
ATOM 2759 C C . ILE A 1 331 ? -13.247 -3.803 0.444 1.00 74.31 331 ILE A C 1
ATOM 2761 O O . ILE A 1 331 ? -14.078 -3.551 1.321 1.00 74.31 331 ILE A O 1
ATOM 2765 N N . GLN A 1 332 ? -12.699 -5.013 0.339 1.00 77.00 332 GLN A N 1
ATOM 2766 C CA . GLN A 1 332 ? -13.049 -6.142 1.196 1.00 77.00 332 GLN A CA 1
ATOM 2767 C C . GLN A 1 332 ? -12.774 -5.847 2.676 1.00 77.00 332 GLN A C 1
ATOM 2769 O O . GLN A 1 332 ? -13.615 -6.159 3.526 1.00 77.00 332 GLN A O 1
ATOM 2774 N N . MET A 1 333 ? -11.650 -5.198 3.003 1.00 70.25 333 MET A N 1
ATOM 2775 C CA . MET A 1 333 ? -11.338 -4.798 4.380 1.00 70.25 333 MET A CA 1
ATOM 2776 C C . MET A 1 333 ? -12.413 -3.888 4.990 1.00 70.25 333 MET A C 1
ATOM 2778 O O . MET A 1 333 ? -12.714 -4.008 6.184 1.00 70.25 333 MET A O 1
ATOM 2782 N N . VAL A 1 334 ? -13.054 -3.033 4.185 1.00 70.25 334 VAL A N 1
ATOM 2783 C CA . VAL A 1 334 ? -14.160 -2.178 4.645 1.00 70.25 334 VAL A CA 1
ATOM 2784 C C . VAL A 1 334 ? -15.373 -3.016 5.054 1.00 70.25 334 VAL A C 1
ATOM 2786 O O . VAL A 1 334 ? -15.945 -2.790 6.123 1.00 70.25 334 VAL A O 1
ATOM 2789 N N . PHE A 1 335 ? -15.740 -4.022 4.255 1.00 72.44 335 PHE A N 1
ATOM 2790 C CA . PHE A 1 335 ? -16.894 -4.886 4.533 1.00 72.44 335 PHE A CA 1
ATOM 2791 C C . PHE A 1 335 ? -16.642 -5.908 5.646 1.00 72.44 335 PHE A C 1
ATOM 2793 O O . PHE A 1 335 ? -17.556 -6.242 6.407 1.00 72.44 335 PHE A O 1
ATOM 2800 N N . MET A 1 336 ? -15.405 -6.390 5.767 1.00 68.50 336 MET A N 1
ATOM 2801 C CA . MET A 1 336 ? -15.016 -7.381 6.769 1.00 68.50 336 MET A CA 1
ATOM 2802 C C . MET A 1 336 ? -14.799 -6.764 8.154 1.00 68.50 336 MET A C 1
ATOM 2804 O O . MET A 1 336 ? -14.876 -7.466 9.160 1.00 68.50 336 MET A O 1
ATOM 2808 N N . THR A 1 337 ? -14.579 -5.456 8.273 1.00 72.88 337 THR A N 1
ATOM 2809 C CA . THR A 1 337 ? -14.396 -4.820 9.583 1.00 72.88 337 THR A CA 1
ATOM 2810 C C . THR A 1 337 ? -15.759 -4.555 10.244 1.00 72.88 337 THR A C 1
ATOM 2812 O O . THR A 1 337 ? -16.559 -3.778 9.724 1.00 72.88 337 THR A O 1
ATOM 2815 N N . PRO A 1 338 ? -16.063 -5.139 11.422 1.00 67.94 338 PRO A N 1
ATOM 2816 C CA . PRO A 1 338 ? -17.410 -5.111 11.989 1.00 67.94 338 PRO A CA 1
ATOM 2817 C C . PRO A 1 338 ? -17.794 -3.707 12.469 1.00 67.94 338 PRO A C 1
ATOM 2819 O O . PRO A 1 338 ? -18.960 -3.332 12.414 1.00 67.94 338 PRO A O 1
ATOM 2822 N N . GLN A 1 339 ? -16.807 -2.902 12.875 1.00 68.81 339 GLN A N 1
ATOM 2823 C CA . GLN A 1 339 ? -16.997 -1.494 13.226 1.00 68.81 339 GLN A CA 1
ATOM 2824 C C . GLN A 1 339 ? -17.461 -0.671 12.013 1.00 68.81 339 GLN A C 1
ATOM 2826 O O . GLN A 1 339 ? -18.393 0.122 12.128 1.00 68.81 339 GLN A O 1
ATOM 2831 N N . LEU A 1 340 ? -16.861 -0.908 10.840 1.00 63.91 340 LEU A N 1
ATOM 2832 C CA . LEU A 1 340 ? -17.227 -0.251 9.581 1.00 63.91 340 LEU A CA 1
ATOM 2833 C C . LEU A 1 340 ? -18.579 -0.758 9.058 1.00 63.91 340 LEU A C 1
ATOM 2835 O O . LEU A 1 340 ? -19.435 0.042 8.684 1.00 63.91 340 LEU A O 1
ATOM 2839 N N . LYS A 1 341 ? -18.828 -2.070 9.138 1.00 70.38 341 LYS A N 1
ATOM 2840 C CA . LYS A 1 341 ? -20.121 -2.675 8.788 1.00 70.38 341 LYS A CA 1
ATOM 2841 C C . LYS A 1 341 ? -21.268 -2.142 9.653 1.00 70.38 341 LYS A C 1
ATOM 2843 O O . LYS A 1 341 ? -22.321 -1.803 9.118 1.00 70.38 341 LYS A O 1
ATOM 2848 N N . ASN A 1 342 ? -21.077 -2.024 10.968 1.00 71.62 342 ASN A N 1
ATOM 2849 C CA . ASN A 1 342 ? -22.100 -1.479 11.865 1.00 71.62 342 ASN A CA 1
ATOM 2850 C C . ASN A 1 342 ? -22.384 -0.004 11.576 1.00 71.62 342 ASN A C 1
ATOM 2852 O O . ASN A 1 342 ? -23.550 0.382 11.532 1.00 71.62 342 ASN A O 1
ATOM 2856 N N . LEU A 1 343 ? -21.353 0.797 11.293 1.00 68.81 343 LEU A N 1
ATOM 2857 C CA . LEU A 1 343 ? -21.527 2.172 10.814 1.00 68.81 343 LEU A CA 1
ATOM 2858 C C . LEU A 1 343 ? -22.379 2.221 9.535 1.00 68.81 343 LEU A C 1
ATOM 2860 O O . LEU A 1 343 ? -23.280 3.053 9.426 1.00 68.81 343 LEU A O 1
ATOM 2864 N N . PHE A 1 344 ? -22.155 1.297 8.599 1.00 67.06 344 PHE A N 1
ATOM 2865 C CA . PHE A 1 344 ? -22.926 1.212 7.359 1.00 67.06 344 PHE A CA 1
ATOM 2866 C C . PHE A 1 344 ? -24.393 0.802 7.593 1.00 67.06 344 PHE A C 1
ATOM 2868 O O . PHE A 1 344 ? -25.310 1.406 7.036 1.00 67.06 344 PHE A O 1
ATOM 2875 N N . ILE A 1 345 ? -24.640 -0.190 8.456 1.00 73.44 345 ILE A N 1
ATOM 2876 C CA . ILE A 1 345 ? -25.993 -0.676 8.781 1.00 73.44 345 ILE A CA 1
ATOM 2877 C C . ILE A 1 345 ? -26.801 0.378 9.547 1.00 73.44 345 ILE A C 1
ATOM 2879 O O . ILE A 1 345 ? -27.962 0.612 9.207 1.00 73.44 345 ILE A O 1
ATOM 2883 N N . ILE A 1 346 ? -26.202 1.032 10.550 1.00 71.88 346 ILE A N 1
ATOM 2884 C CA . ILE A 1 346 ? -26.851 2.106 11.321 1.00 71.88 346 ILE A CA 1
ATOM 2885 C C . ILE A 1 346 ? -27.294 3.224 10.378 1.00 71.88 346 ILE A C 1
ATOM 2887 O O . ILE A 1 346 ? -28.433 3.680 10.442 1.00 71.88 346 ILE A O 1
ATOM 2891 N N . ARG A 1 347 ? -26.431 3.597 9.432 1.00 61.25 347 ARG A N 1
ATOM 2892 C CA . ARG A 1 347 ? -26.726 4.615 8.426 1.00 61.25 347 ARG A CA 1
ATOM 2893 C C . ARG A 1 347 ? -27.862 4.207 7.484 1.00 61.25 347 ARG A C 1
ATOM 2895 O O . ARG A 1 347 ? -28.754 5.006 7.215 1.00 61.25 347 ARG A O 1
ATOM 2902 N N . ARG A 1 348 ? -27.873 2.953 7.014 1.00 68.88 348 ARG A N 1
ATOM 2903 C CA . ARG A 1 348 ? -28.957 2.427 6.166 1.00 68.88 348 ARG A CA 1
ATOM 2904 C C . ARG A 1 348 ? -30.301 2.411 6.903 1.00 68.88 348 ARG A C 1
ATOM 2906 O O . ARG A 1 348 ? -31.330 2.651 6.279 1.00 68.88 348 ARG A O 1
ATOM 2913 N N . ARG A 1 349 ? -30.299 2.161 8.219 1.00 68.12 349 ARG A N 1
ATOM 2914 C CA . ARG A 1 349 ? -31.502 2.253 9.065 1.00 68.12 349 ARG A CA 1
ATOM 2915 C C . ARG A 1 349 ? -31.950 3.701 9.280 1.00 68.12 349 ARG A C 1
ATOM 2917 O O . ARG A 1 349 ? -33.133 3.970 9.134 1.00 68.12 349 ARG A O 1
ATOM 2924 N N . GLN A 1 350 ? -31.035 4.634 9.547 1.00 64.31 350 GLN A N 1
ATOM 2925 C CA . GLN A 1 350 ? -31.374 6.053 9.741 1.00 64.31 350 GLN A CA 1
ATOM 2926 C C . GLN A 1 350 ? -31.987 6.703 8.490 1.00 64.31 350 GLN A C 1
ATOM 2928 O O . GLN A 1 350 ? -32.959 7.443 8.613 1.00 64.31 350 GLN A O 1
ATOM 2933 N N . ASN A 1 351 ? -31.507 6.354 7.292 1.00 58.09 351 ASN A N 1
ATOM 2934 C CA . ASN A 1 351 ? -32.089 6.835 6.031 1.00 58.09 351 ASN A CA 1
ATOM 2935 C C . ASN A 1 351 ? -33.469 6.223 5.709 1.00 58.09 351 ASN A C 1
ATOM 2937 O O . ASN A 1 351 ? -34.194 6.759 4.877 1.00 58.09 351 ASN A O 1
ATOM 2941 N N . ARG A 1 352 ? -33.846 5.103 6.345 1.00 56.47 352 ARG A N 1
ATOM 2942 C CA . ARG A 1 352 ? -35.180 4.488 6.193 1.00 56.47 352 ARG A CA 1
ATOM 2943 C C . ARG A 1 352 ? -36.241 5.100 7.108 1.00 56.47 352 ARG A C 1
ATOM 2945 O O . ARG A 1 352 ? -37.415 5.005 6.792 1.00 56.47 352 ARG A O 1
ATOM 2952 N N . VAL A 1 353 ? -35.849 5.691 8.236 1.00 55.56 353 VAL A N 1
ATOM 2953 C CA . VAL A 1 353 ? -36.804 6.289 9.190 1.00 55.56 353 VAL A CA 1
ATOM 2954 C C . VAL A 1 353 ? -37.197 7.708 8.766 1.00 55.56 353 VAL A C 1
ATOM 2956 O O . VAL A 1 353 ? -38.330 8.118 8.967 1.00 55.56 353 VAL A O 1
ATOM 2959 N N . THR A 1 354 ? -36.310 8.434 8.080 1.00 52.97 354 THR A N 1
ATOM 2960 C CA . THR A 1 354 ? -36.570 9.801 7.586 1.00 52.97 354 THR A CA 1
ATOM 2961 C C . THR A 1 354 ? -37.553 9.878 6.412 1.00 52.97 354 THR A C 1
ATOM 2963 O O . THR A 1 354 ? -37.930 10.971 6.012 1.00 52.97 354 THR A O 1
ATOM 2966 N N . THR A 1 355 ? -37.996 8.743 5.864 1.00 53.78 355 THR A N 1
ATOM 2967 C CA . THR A 1 355 ? -38.949 8.687 4.742 1.00 53.78 355 THR A CA 1
ATOM 2968 C C . THR A 1 355 ? -40.402 8.426 5.160 1.00 53.78 355 THR A C 1
ATOM 2970 O O . THR A 1 355 ? -41.261 8.384 4.286 1.00 53.78 355 THR A O 1
ATOM 2973 N N . LEU A 1 356 ? -40.711 8.295 6.461 1.00 54.75 356 LEU A N 1
ATOM 2974 C CA . LEU A 1 356 ? -42.077 8.013 6.945 1.00 54.75 356 LEU A CA 1
ATOM 2975 C C . LEU A 1 356 ? -42.817 9.194 7.606 1.00 54.75 356 LEU A C 1
ATOM 2977 O O . LEU A 1 356 ? -44.012 9.071 7.849 1.00 54.75 356 LEU A O 1
ATOM 2981 N N . ASP A 1 357 ? -42.174 10.346 7.823 1.00 51.12 357 ASP A N 1
ATOM 2982 C CA . ASP A 1 357 ? -42.815 11.522 8.456 1.00 51.12 357 ASP A CA 1
ATOM 2983 C C . ASP A 1 357 ? -43.541 12.464 7.469 1.00 51.12 357 ASP A C 1
ATOM 2985 O O . ASP A 1 357 ? -44.000 13.543 7.837 1.00 51.12 357 ASP A O 1
ATOM 2989 N N . GLY A 1 358 ? -43.690 12.063 6.202 1.00 54.00 358 GLY A N 1
ATOM 2990 C CA . GLY A 1 358 ? -44.372 12.861 5.173 1.00 54.00 358 GLY A CA 1
ATOM 2991 C C . GLY A 1 358 ? -45.903 12.774 5.169 1.00 54.00 358 GLY A C 1
ATOM 2992 O O . GLY A 1 358 ? -46.545 13.513 4.429 1.00 54.00 358 GLY A O 1
ATOM 2993 N N . THR A 1 359 ? -46.513 11.895 5.965 1.00 56.81 359 THR A N 1
ATOM 2994 C CA . THR A 1 359 ? -47.972 11.687 5.960 1.00 56.81 359 THR A CA 1
ATOM 2995 C C . THR A 1 359 ? -48.521 11.524 7.371 1.00 56.81 359 THR A C 1
ATOM 2997 O O . THR A 1 359 ? -49.167 10.529 7.686 1.00 56.81 359 THR A O 1
ATOM 3000 N N . ILE A 1 360 ? -48.289 12.510 8.239 1.00 56.25 360 ILE A N 1
ATOM 3001 C CA . ILE A 1 360 ? -49.224 12.745 9.343 1.00 56.25 360 ILE A CA 1
ATOM 3002 C C . ILE A 1 360 ? -50.284 13.703 8.788 1.00 56.25 360 ILE A C 1
ATOM 3004 O O . ILE A 1 360 ? -49.983 14.885 8.597 1.00 56.25 360 ILE A O 1
ATOM 3008 N N . PRO A 1 361 ? -51.506 13.235 8.468 1.00 53.88 361 PRO A N 1
ATOM 3009 C CA . PRO A 1 361 ? -52.581 14.144 8.115 1.00 53.88 361 PRO A CA 1
ATOM 3010 C C . PRO A 1 361 ? -52.793 15.086 9.299 1.00 53.88 361 PRO A C 1
ATOM 3012 O O . PRO A 1 361 ? -53.037 14.636 10.420 1.00 53.88 361 PRO A O 1
ATOM 3015 N N . ARG A 1 362 ? -52.674 16.397 9.048 1.00 51.50 362 ARG A N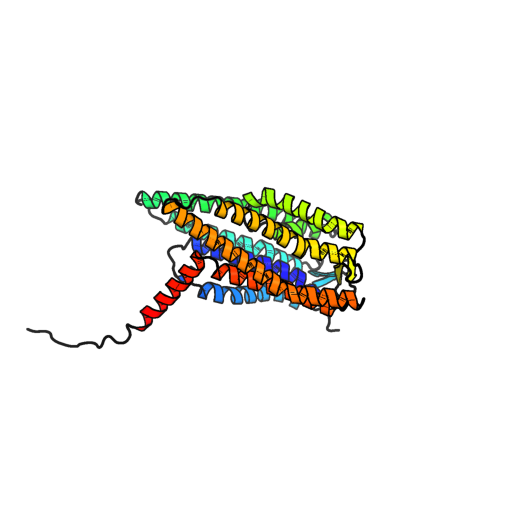 1
ATOM 3016 C CA . ARG A 1 362 ? -53.142 17.453 9.951 1.00 51.50 362 ARG A CA 1
ATOM 3017 C C . ARG A 1 362 ? -54.594 17.136 10.312 1.00 51.50 362 ARG A C 1
ATOM 3019 O O . ARG A 1 362 ? -55.508 17.483 9.568 1.00 51.50 362 ARG A O 1
ATOM 3026 N N . ARG A 1 363 ? -54.814 16.475 11.451 1.00 52.84 363 ARG A N 1
ATOM 3027 C CA . ARG A 1 363 ? -56.109 16.502 12.122 1.00 52.84 363 ARG A CA 1
ATOM 3028 C C . ARG A 1 363 ? -56.269 17.912 12.653 1.00 52.84 363 ARG A C 1
ATOM 3030 O O . ARG A 1 363 ? -55.669 18.307 13.646 1.00 52.84 363 ARG A O 1
ATOM 3037 N N . ALA A 1 364 ? -57.004 18.680 11.870 1.00 59.41 364 ALA A N 1
ATOM 3038 C CA . ALA A 1 364 ? -57.596 19.921 12.287 1.00 59.41 364 ALA A CA 1
ATOM 3039 C C . ALA A 1 364 ? -58.620 19.645 13.408 1.00 59.41 364 ALA A C 1
ATOM 3041 O O . ALA A 1 364 ? -59.260 18.593 13.390 1.00 59.41 364 ALA A O 1
ATOM 3042 N N . ILE A 1 365 ? -58.814 20.652 14.274 1.00 49.88 365 ILE A N 1
ATOM 3043 C CA . ILE A 1 365 ? -60.030 20.899 15.081 1.00 49.88 365 ILE A CA 1
ATOM 3044 C C . ILE A 1 365 ? -60.103 20.010 16.355 1.00 49.88 365 ILE A C 1
ATOM 3046 O O . ILE A 1 365 ? -59.785 18.831 16.311 1.00 49.88 365 ILE A O 1
ATOM 3050 N N . ALA A 1 366 ? -60.444 20.483 17.559 1.00 47.94 366 ALA A N 1
ATOM 3051 C CA . ALA A 1 366 ? -61.289 21.610 17.941 1.00 47.94 366 ALA A CA 1
ATOM 3052 C C . ALA A 1 366 ? -60.760 22.351 19.181 1.00 47.94 366 ALA A C 1
ATOM 3054 O O . ALA A 1 366 ? -60.433 21.744 20.199 1.00 47.94 366 ALA A O 1
ATOM 3055 N N . THR A 1 367 ? -60.756 23.677 19.102 1.00 55.22 367 THR A N 1
ATOM 3056 C CA . THR A 1 367 ? -60.911 24.571 20.251 1.00 55.22 367 THR A CA 1
ATOM 3057 C C . THR A 1 367 ? -62.334 24.426 20.786 1.00 55.22 367 THR A C 1
ATOM 3059 O O . THR A 1 367 ? -63.272 24.719 20.046 1.00 55.22 367 THR A O 1
ATOM 3062 N N . ASN A 1 368 ? -62.495 23.999 22.039 1.00 49.50 368 ASN A N 1
ATOM 3063 C CA . ASN A 1 368 ? -63.751 24.160 22.769 1.00 49.50 368 ASN A CA 1
ATOM 3064 C C . ASN A 1 368 ? -63.608 25.313 23.764 1.00 49.50 368 ASN A C 1
ATOM 3066 O O . ASN A 1 368 ? -62.623 25.381 24.504 1.00 49.50 368 ASN A O 1
ATOM 3070 N N . GLN A 1 369 ? -64.588 26.210 23.659 1.00 51.81 369 GLN A N 1
ATOM 3071 C CA . GLN A 1 369 ? -64.926 27.298 24.570 1.00 51.81 369 GLN A CA 1
ATOM 3072 C C . GLN A 1 369 ? -65.407 26.773 25.920 1.00 51.81 369 GLN A C 1
ATOM 3074 O O . GLN A 1 369 ? -65.934 25.635 25.950 1.00 51.81 369 GLN A O 1
#

Radius of gyration: 27.13 Å; chains: 1; bounding box: 90×58×68 Å